Protein AF-0000000075408944 (afdb_homodimer)

Secondary structure (DSSP, 8-state):
----SSTT---HHHHHHHHHHHHHHT-TTTEEE-TTS-EEE------BTTEEEETTEEEEGGG-GGGG-HHHHHHHHHTTSEEE-----EEEPHHHHH------TTTEEE---/----SSTT---HHHHHHHHHHHHHTT-TTTEEE-TTS-EEE------BTTEEEETTEEEEGGG-GGGG-HHHHHHHHHTTSEEE-----EEEPHHHHH------TTTEEE---

Organism: Magnetospirillum gryphiswaldense (strain DSM 6361 / JCM 21280 / NBRC 15271 / MSR-1) (NCBI:txid431944)

Foldseek 3Di:
DPPDVPVVPDDQLLVLQLVLVVLLQVDPVQWDADPVRDIDGNDDDDDDDQWDDRDPDIDGPVSHPLVVPVVSVVVCVVVVNDDDPVVPDDDQDPCNVPPPPDDCCVPDPDPPD/DPPDDPVVPDDQLLVLQLVLVVLLQVDPVQWDADPVRDIDGNDDDDDDDQWDDRDPDIDGPVSHPLVLPVVSVVVCVVVVNDDDPPCPDDDQDPCNVPPPPDDCCVPDPDPPD

Nearest PDB structures (foldseek):
  7qg6-assembly1_A  TM=2.708E-01  e=5.106E+00  Homo sapiens
  7m2w-assembly1_H  TM=2.389E-01  e=5.813E+00  Saccharomyces cerevisiae S288C
  7m2w-assembly1_H  TM=2.227E-01  e=7.012E+00  Saccharomyces cerevisiae S288C
  7qg6-assembly1_A  TM=2.708E-01  e=9.650E+00  Homo sapiens

Solvent-accessible surface area (backbone atoms only — not comparable to full-atom values): 12459 Å² total; per-residue (Å²): 123,77,83,58,62,42,74,82,62,62,51,72,57,47,44,41,34,49,52,51,51,42,48,32,55,74,35,76,91,24,21,42,79,43,97,86,59,25,28,37,24,70,54,58,79,69,68,54,80,71,35,33,69,46,79,77,26,32,31,46,34,88,61,46,60,36,78,53,30,60,70,42,51,50,53,38,31,76,71,53,27,30,49,63,49,61,34,44,42,35,29,36,25,57,60,34,62,64,51,46,74,62,85,53,69,91,55,44,35,76,54,77,120,125,77,82,56,61,41,74,82,62,60,51,73,57,47,44,42,3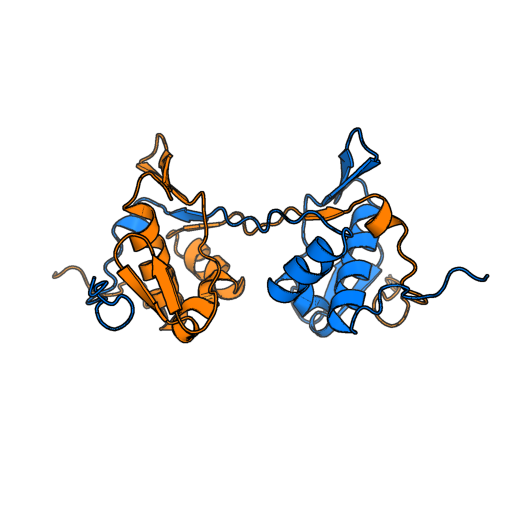3,49,52,50,51,42,46,32,56,71,35,77,92,24,22,43,80,42,96,87,59,25,27,39,24,74,54,58,80,70,69,53,79,71,36,34,69,46,79,74,28,32,30,45,33,88,61,45,58,37,78,52,30,59,70,42,50,50,52,37,30,76,70,53,27,32,50,62,48,58,37,38,42,37,29,34,25,56,59,35,62,66,52,46,73,61,83,52,67,91,55,45,34,75,54,79,117

pLDDT: mean 82.2, std 13.76, range [34.91, 96.31]

Structure (mmCIF, N/CA/C/O backbone):
data_AF-0000000075408944-model_v1
#
loop_
_entity.id
_entity.type
_entity.pdbx_description
1 polymer 'Uncharacterized protein'
#
loop_
_atom_site.group_PDB
_atom_site.id
_atom_site.type_symbol
_atom_site.label_atom_id
_atom_site.label_alt_id
_atom_site.label_comp_id
_atom_site.label_asym_id
_atom_site.label_entity_id
_atom_site.label_seq_id
_atom_site.pdbx_PDB_ins_code
_atom_site.Cartn_x
_atom_site.Cartn_y
_atom_site.Cartn_z
_atom_site.occupancy
_atom_site.B_iso_or_equiv
_atom_site.auth_seq_id
_atom_site.auth_comp_id
_atom_site.auth_asym_id
_atom_site.auth_atom_id
_atom_site.pdbx_PDB_model_num
ATOM 1 N N . MET A 1 1 ? 6.941 -37.062 -6.215 1 49.47 1 MET A N 1
ATOM 2 C CA . MET A 1 1 ? 5.625 -36.719 -5.695 1 49.47 1 MET A CA 1
ATOM 3 C C . MET A 1 1 ? 5.023 -35.562 -6.488 1 49.47 1 MET A C 1
ATOM 5 O O . MET A 1 1 ? 5.75 -34.719 -6.996 1 49.47 1 MET A O 1
ATOM 9 N N . PRO A 1 2 ? 3.869 -35.656 -6.996 1 53.16 2 PRO A N 1
ATOM 10 C CA . PRO A 1 2 ? 3.344 -34.594 -7.852 1 53.16 2 PRO A CA 1
ATOM 11 C C . PRO A 1 2 ? 3.443 -33.219 -7.203 1 53.16 2 PRO A C 1
ATOM 13 O O . PRO A 1 2 ? 3.43 -33.094 -5.973 1 53.16 2 PRO A O 1
ATOM 16 N N . PRO A 1 3 ? 4.152 -32.375 -7.863 1 60.31 3 PRO A N 1
ATOM 17 C CA . PRO A 1 3 ? 4.289 -31.047 -7.23 1 60.31 3 PRO A CA 1
ATOM 18 C C . PRO A 1 3 ? 3.004 -30.578 -6.559 1 60.31 3 PRO A C 1
ATOM 20 O O . PRO A 1 3 ? 1.913 -30.766 -7.105 1 60.31 3 PRO A O 1
ATOM 23 N N . LYS A 1 4 ? 2.943 -30.578 -5.258 1 81.94 4 LYS A N 1
ATOM 24 C CA . LYS A 1 4 ? 1.754 -30.281 -4.469 1 81.94 4 LYS A CA 1
ATOM 25 C C . LYS A 1 4 ? 1.259 -28.859 -4.742 1 81.94 4 LYS A C 1
ATOM 27 O O . LYS A 1 4 ? 2.039 -27.906 -4.707 1 81.94 4 LYS A O 1
ATOM 32 N N . VAL A 1 5 ? 0.07 -28.844 -5.367 1 91 5 VAL A N 1
ATOM 33 C CA . VAL A 1 5 ? -0.652 -27.578 -5.523 1 91 5 VAL A CA 1
ATOM 34 C C . VAL A 1 5 ? -0.728 -26.859 -4.18 1 91 5 VAL A C 1
ATOM 36 O O . VAL A 1 5 ? -0.979 -27.484 -3.146 1 91 5 VAL A O 1
ATOM 39 N N . ASN A 1 6 ? -0.323 -25.641 -4.285 1 95.88 6 ASN A N 1
ATOM 40 C CA . ASN A 1 6 ? -0.385 -24.781 -3.109 1 95.88 6 ASN A CA 1
ATOM 41 C C . ASN A 1 6 ? 0.401 -25.359 -1.94 1 95.88 6 ASN A C 1
ATOM 43 O O . ASN A 1 6 ? -0.151 -25.578 -0.858 1 95.88 6 ASN A O 1
ATOM 47 N N . PRO A 1 7 ? 1.615 -25.594 -2.021 1 95.56 7 PRO A N 1
ATOM 48 C CA . PRO A 1 7 ? 2.422 -26.328 -1.04 1 95.56 7 PRO A CA 1
ATOM 49 C C . PRO A 1 7 ? 2.561 -25.578 0.283 1 95.56 7 PRO A C 1
ATOM 51 O O . PRO A 1 7 ? 2.766 -26.203 1.329 1 95.56 7 PRO A O 1
ATOM 54 N N . LEU A 1 8 ? 2.498 -24.312 0.216 1 95.81 8 LEU A N 1
ATOM 55 C CA . LEU A 1 8 ? 2.668 -23.531 1.44 1 95.81 8 LEU A CA 1
ATOM 56 C C . LEU A 1 8 ? 1.318 -23.219 2.07 1 95.81 8 LEU A C 1
ATOM 58 O O . LEU A 1 8 ? 1.241 -22.406 3.004 1 95.81 8 LEU A O 1
ATOM 62 N N . LYS A 1 9 ? 0.244 -23.703 1.496 1 94.75 9 LYS A N 1
ATOM 63 C CA . LYS A 1 9 ? -1.104 -23.578 2.043 1 94.75 9 LYS A CA 1
ATOM 64 C C . LYS A 1 9 ? -1.527 -22.109 2.141 1 94.75 9 LYS A C 1
ATOM 66 O O . LYS A 1 9 ? -1.992 -21.672 3.189 1 94.75 9 LYS A O 1
ATOM 71 N N . LEU A 1 10 ? -1.37 -21.469 1.102 1 96.31 10 LEU A N 1
ATOM 72 C CA . LEU A 1 10 ? -1.891 -20.109 1.028 1 96.31 10 LEU A CA 1
ATOM 73 C C . LEU A 1 10 ? -3.406 -20.109 1.199 1 96.31 10 LEU A C 1
ATOM 75 O O . LEU A 1 10 ? -4.102 -20.984 0.677 1 96.31 10 LEU A O 1
ATOM 79 N N . ASN A 1 11 ? -3.848 -19.141 1.928 1 94.94 11 ASN A N 1
ATOM 80 C CA . ASN A 1 11 ? -5.297 -18.984 1.977 1 94.94 11 ASN A CA 1
ATOM 81 C C . ASN A 1 11 ? -5.844 -18.406 0.678 1 94.94 11 ASN A C 1
ATOM 83 O O . ASN A 1 11 ? -5.078 -18.016 -0.205 1 94.94 11 ASN A O 1
ATOM 87 N N . PRO A 1 12 ? -7.152 -18.328 0.536 1 94.69 12 PRO A N 1
ATOM 88 C CA . PRO A 1 12 ? -7.723 -17.953 -0.759 1 94.69 12 PRO A CA 1
ATOM 89 C C . PRO A 1 12 ? -7.285 -16.562 -1.212 1 94.69 12 PRO A C 1
ATOM 91 O O . PRO A 1 12 ? -6.945 -16.359 -2.383 1 94.69 12 PRO A O 1
ATOM 94 N N . LEU A 1 13 ? -7.215 -15.641 -0.331 1 93.06 13 LEU A N 1
ATOM 95 C CA . LEU A 1 13 ? -6.844 -14.281 -0.714 1 93.06 13 LEU A CA 1
ATOM 96 C C . LEU A 1 13 ? -5.375 -14.211 -1.114 1 93.06 13 LEU A C 1
ATOM 98 O O . LEU A 1 13 ? -5.023 -13.547 -2.094 1 93.06 13 LEU A O 1
ATOM 102 N N . GLN A 1 14 ? -4.551 -14.852 -0.355 1 94.75 14 GLN A N 1
ATOM 103 C CA . GLN A 1 14 ? -3.135 -14.938 -0.692 1 94.75 14 GLN A CA 1
ATOM 104 C C . GLN A 1 14 ? -2.932 -15.57 -2.064 1 94.75 14 GLN A C 1
ATOM 106 O O . GLN A 1 14 ? -2.146 -15.07 -2.875 1 94.75 14 GLN A O 1
ATOM 111 N N . LEU A 1 15 ? -3.641 -16.609 -2.266 1 96.06 15 LEU A N 1
ATOM 112 C CA . LEU A 1 15 ? -3.506 -17.344 -3.516 1 96.06 15 LEU A CA 1
ATOM 113 C C . LEU A 1 15 ? -3.949 -16.5 -4.699 1 96.06 15 LEU A C 1
ATOM 115 O O . LEU A 1 15 ? -3.24 -16.406 -5.707 1 96.06 15 LEU A O 1
ATOM 119 N N . LYS A 1 16 ? -5.086 -15.82 -4.551 1 94.12 16 LYS A N 1
ATOM 120 C CA . LYS A 1 16 ? -5.59 -14.961 -5.617 1 94.12 16 LYS A CA 1
ATOM 121 C C . LYS A 1 16 ? -4.609 -13.828 -5.926 1 94.12 16 LYS A C 1
ATOM 123 O O . LYS A 1 16 ? -4.391 -13.492 -7.094 1 94.12 16 LYS A O 1
ATOM 128 N N . THR A 1 17 ? -4.039 -13.312 -4.973 1 91.81 17 THR A N 1
ATOM 129 C CA . THR A 1 17 ? -3.092 -12.219 -5.156 1 91.81 17 THR A CA 1
ATOM 130 C C . THR A 1 17 ? -1.839 -12.703 -5.879 1 91.81 17 THR A C 1
ATOM 132 O O . THR A 1 17 ? -1.347 -12.039 -6.797 1 91.81 17 THR A O 1
ATOM 135 N N . LEU A 1 18 ? -1.38 -13.875 -5.449 1 95.25 18 LEU A N 1
ATOM 136 C CA . LEU A 1 18 ? -0.194 -14.422 -6.098 1 95.25 18 LEU A CA 1
ATOM 137 C C . LEU A 1 18 ? -0.465 -14.711 -7.57 1 95.25 18 LEU A C 1
ATOM 139 O O . LEU A 1 18 ? 0.388 -14.453 -8.422 1 95.25 18 LEU A O 1
ATOM 143 N N . VAL A 1 19 ? -1.656 -15.211 -7.871 1 95.06 19 VAL A N 1
ATOM 144 C CA . VAL A 1 19 ? -2.045 -15.469 -9.25 1 95.06 19 VAL A CA 1
ATOM 145 C C . VAL A 1 19 ? -1.949 -14.18 -10.07 1 95.06 19 VAL A C 1
ATOM 147 O O . VAL A 1 19 ? -1.438 -14.188 -11.188 1 95.06 19 VAL A O 1
ATOM 150 N N . LEU A 1 20 ? -2.406 -13.125 -9.453 1 90.81 20 LEU A N 1
ATOM 151 C CA . LEU A 1 20 ? -2.379 -11.844 -10.156 1 90.81 20 LEU A CA 1
ATOM 152 C C . LEU A 1 20 ? -0.946 -11.367 -10.359 1 90.81 20 LEU A C 1
ATOM 154 O O . LEU A 1 20 ? -0.6 -10.875 -11.438 1 90.81 20 LEU A O 1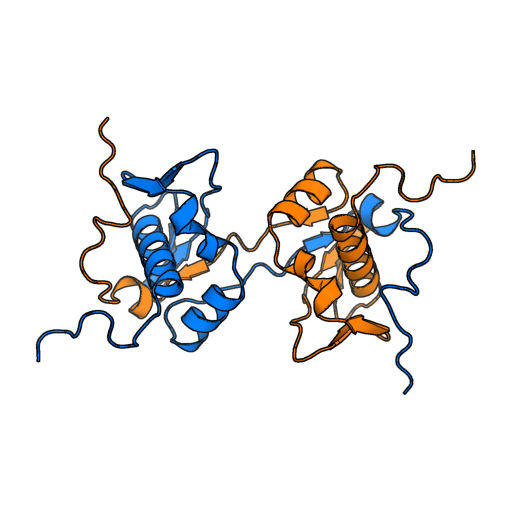
ATOM 158 N N . PHE A 1 21 ? -0.155 -11.547 -9.398 1 91.12 21 PHE A N 1
ATOM 159 C CA . PHE A 1 21 ? 1.249 -11.18 -9.539 1 91.12 21 PHE A CA 1
ATOM 160 C C . PHE A 1 21 ? 1.923 -12.008 -10.625 1 91.12 21 PHE A C 1
ATOM 162 O O . PHE A 1 21 ? 2.693 -11.484 -11.43 1 91.12 21 PHE A O 1
ATOM 169 N N . GLN A 1 22 ? 1.638 -13.281 -10.609 1 94.69 22 GLN A N 1
ATOM 170 C CA . GLN A 1 22 ? 2.221 -14.164 -11.617 1 94.69 22 GLN A CA 1
ATOM 171 C C . GLN A 1 22 ? 1.807 -13.75 -13.023 1 94.69 22 GLN A C 1
ATOM 173 O O . GLN A 1 22 ? 2.625 -13.758 -13.945 1 94.69 22 GLN A O 1
ATOM 178 N N . GLU A 1 23 ? 0.57 -13.359 -13.133 1 92.75 23 GLU A N 1
ATOM 179 C CA . GLU A 1 23 ? 0.092 -12.953 -14.453 1 92.75 23 GLU A CA 1
ATOM 180 C C . GLU A 1 23 ? 0.782 -11.672 -14.922 1 92.75 23 GLU A C 1
ATOM 182 O O . GLU A 1 23 ? 1.208 -11.578 -16.078 1 92.75 23 GLU A O 1
ATOM 187 N N . LEU A 1 24 ? 0.926 -10.766 -14.031 1 87.44 24 LEU A N 1
ATOM 188 C CA . LEU A 1 24 ? 1.592 -9.508 -14.359 1 87.44 24 LEU A CA 1
ATOM 189 C C . LEU A 1 24 ? 3.047 -9.75 -14.742 1 87.44 24 LEU A C 1
ATOM 191 O O . LEU A 1 24 ? 3.59 -9.055 -15.602 1 87.44 24 LEU A O 1
ATOM 195 N N . ALA A 1 25 ? 3.621 -10.742 -14.156 1 91.12 25 ALA A N 1
ATOM 196 C CA . ALA A 1 25 ? 5.043 -11.023 -14.344 1 91.12 25 ALA A CA 1
ATOM 197 C C . ALA A 1 25 ? 5.301 -11.602 -15.734 1 91.12 25 ALA A C 1
ATOM 199 O O . ALA A 1 25 ? 6.445 -11.664 -16.188 1 91.12 25 ALA A O 1
ATOM 200 N N . ARG A 1 26 ? 4.238 -11.961 -16.344 1 92.38 26 ARG A N 1
ATOM 201 C CA . ARG A 1 26 ? 4.395 -12.641 -17.625 1 92.38 26 ARG A CA 1
ATOM 202 C C . ARG A 1 26 ? 4.648 -11.633 -18.734 1 92.38 26 ARG A C 1
ATOM 204 O O . ARG A 1 26 ? 5.07 -12.016 -19.844 1 92.38 26 ARG A O 1
ATOM 211 N N . TYR A 1 27 ? 4.402 -10.344 -18.469 1 85.75 27 TYR A N 1
ATOM 212 C CA . TYR A 1 27 ? 4.441 -9.359 -19.547 1 85.75 27 TYR A CA 1
ATOM 213 C C . TYR A 1 27 ? 5.535 -8.328 -19.297 1 85.75 27 TYR A C 1
ATOM 215 O O . TYR A 1 27 ? 5.695 -7.84 -18.172 1 85.75 27 TYR A O 1
ATOM 223 N N . PRO A 1 28 ? 6.258 -7.953 -20.406 1 85.5 28 PRO A N 1
ATOM 224 C CA . PRO A 1 28 ? 7.309 -6.945 -20.25 1 85.5 28 PRO A CA 1
ATOM 225 C C . PRO A 1 28 ? 6.754 -5.559 -19.922 1 85.5 28 PRO A C 1
ATOM 227 O O . PRO A 1 28 ? 7.469 -4.719 -19.375 1 85.5 28 PRO A O 1
ATOM 230 N N . GLU A 1 29 ? 5.488 -5.297 -20.203 1 78.31 29 GLU A N 1
ATOM 231 C CA . GLU A 1 29 ? 4.859 -4.004 -19.938 1 78.31 29 GLU A CA 1
ATOM 232 C C . GLU A 1 29 ? 4.617 -3.801 -18.453 1 78.31 29 GLU A C 1
ATOM 234 O O . GLU A 1 29 ? 4.492 -2.666 -17.984 1 78.31 29 GLU A O 1
ATOM 239 N N . THR A 1 30 ? 4.586 -4.973 -17.797 1 78.69 30 THR A N 1
ATOM 240 C CA . THR A 1 30 ? 4.191 -4.852 -16.391 1 78.69 30 THR A CA 1
ATOM 241 C C . THR A 1 30 ? 5.281 -5.402 -15.477 1 78.69 30 THR A C 1
ATOM 243 O O . THR A 1 30 ? 5.125 -5.41 -14.258 1 78.69 30 THR A O 1
ATOM 246 N N . SER A 1 31 ? 6.332 -5.953 -16.094 1 84.12 31 SER A N 1
ATOM 247 C CA . SER A 1 31 ? 7.379 -6.52 -15.25 1 84.12 31 SER A CA 1
ATOM 248 C C . SER A 1 31 ? 8.75 -6.371 -15.891 1 84.12 31 SER A C 1
ATOM 250 O O . SER A 1 31 ? 8.859 -6.23 -17.109 1 84.12 31 SER A O 1
ATOM 252 N N . GLN A 1 32 ? 9.742 -6.246 -14.961 1 82.81 32 GLN A N 1
ATOM 253 C CA . GLN A 1 32 ? 11.141 -6.211 -15.367 1 82.81 32 GLN A CA 1
ATOM 254 C C . GLN A 1 32 ? 11.938 -7.328 -14.695 1 82.81 32 GLN A C 1
ATOM 256 O O . GLN A 1 32 ? 11.875 -7.5 -13.477 1 82.81 32 GLN A O 1
ATOM 261 N N . VAL A 1 33 ? 12.648 -8.094 -15.531 1 89.88 33 VAL A N 1
ATOM 262 C CA . VAL A 1 33 ? 13.461 -9.188 -15 1 89.88 33 VAL A CA 1
ATOM 263 C C . VAL A 1 33 ? 14.727 -8.633 -14.359 1 89.88 33 VAL A C 1
ATOM 265 O O . VAL A 1 33 ? 15.398 -7.77 -14.93 1 89.88 33 VAL A O 1
ATOM 268 N N . GLN A 1 34 ? 14.945 -9.148 -13.227 1 83.62 34 GLN A N 1
ATOM 269 C CA . GLN A 1 34 ? 16.156 -8.773 -12.5 1 83.62 34 GLN A CA 1
ATOM 270 C C . GLN A 1 34 ? 17.266 -9.805 -12.711 1 83.62 34 GLN A C 1
ATOM 272 O O . GLN A 1 34 ? 17.016 -10.898 -13.219 1 83.62 34 GLN A O 1
ATOM 277 N N . ASP A 1 35 ? 18.484 -9.469 -12.367 1 85.38 35 ASP A N 1
ATOM 278 C CA . ASP A 1 35 ? 19.656 -10.297 -12.617 1 85.38 35 ASP A CA 1
ATOM 279 C C . ASP A 1 35 ? 19.516 -11.664 -11.945 1 85.38 35 ASP A C 1
ATOM 281 O O . ASP A 1 35 ? 19.969 -12.672 -12.484 1 85.38 35 ASP A O 1
ATOM 285 N N . ASN A 1 36 ? 18.859 -11.75 -10.859 1 87.69 36 ASN A N 1
ATOM 286 C CA . ASN A 1 36 ? 18.734 -12.984 -10.102 1 87.69 36 ASN A CA 1
ATOM 287 C C . ASN A 1 36 ? 17.516 -13.797 -10.531 1 87.69 36 ASN A C 1
ATOM 289 O O . ASN A 1 36 ? 17.188 -14.812 -9.914 1 87.69 36 ASN A O 1
ATOM 293 N N . GLY A 1 37 ? 16.797 -13.312 -11.547 1 90.94 37 GLY A N 1
ATOM 294 C CA . GLY A 1 37 ? 15.648 -14.039 -12.062 1 90.94 37 GLY A CA 1
ATOM 295 C C . GLY A 1 37 ? 14.328 -13.547 -11.492 1 90.94 37 GLY A C 1
ATOM 296 O O . GLY A 1 37 ? 13.258 -13.906 -11.992 1 90.94 37 GLY A O 1
ATOM 297 N N . ASP A 1 38 ? 14.438 -12.781 -10.453 1 91.5 38 ASP A N 1
ATOM 298 C CA . ASP A 1 38 ? 13.227 -12.164 -9.914 1 91.5 38 ASP A CA 1
ATOM 299 C C . ASP A 1 38 ? 12.625 -11.172 -10.906 1 91.5 38 ASP A C 1
ATOM 301 O O . ASP A 1 38 ? 13.297 -10.742 -11.844 1 91.5 38 ASP A O 1
ATOM 305 N N . LYS A 1 39 ? 11.344 -10.906 -10.711 1 90.19 39 LYS A N 1
ATOM 306 C CA . LYS A 1 39 ? 10.68 -9.945 -11.586 1 90.19 39 LYS A CA 1
ATOM 307 C C . LYS A 1 39 ? 10.07 -8.797 -10.781 1 90.19 39 LYS A C 1
ATOM 309 O O . LYS A 1 39 ? 9.266 -9.031 -9.875 1 90.19 39 LYS A O 1
ATOM 314 N N . LEU A 1 40 ? 10.516 -7.605 -11.109 1 83.75 40 LEU A N 1
ATOM 315 C CA . LEU A 1 40 ? 9.93 -6.395 -10.547 1 83.75 40 LEU A CA 1
ATOM 316 C C . LEU A 1 40 ? 8.633 -6.039 -11.258 1 83.75 40 LEU A C 1
ATOM 318 O O . LEU A 1 40 ? 8.617 -5.836 -12.477 1 83.75 40 LEU A O 1
ATOM 322 N N . LEU A 1 41 ? 7.562 -6.105 -10.469 1 82.75 41 LEU A N 1
ATOM 323 C CA . LEU A 1 41 ? 6.297 -5.664 -11.039 1 82.75 41 LEU A CA 1
ATOM 324 C C . LEU A 1 41 ? 6.191 -4.141 -11.016 1 82.75 41 LEU A C 1
ATOM 326 O O . LEU A 1 41 ? 6.148 -3.535 -9.945 1 82.75 41 LEU A O 1
ATOM 330 N N . THR A 1 42 ? 6.211 -3.521 -12.039 1 69 42 THR A N 1
ATOM 331 C CA . THR A 1 42 ? 6.391 -2.08 -12.172 1 69 42 THR A CA 1
ATOM 332 C C . THR A 1 42 ? 5.043 -1.366 -12.18 1 69 42 THR A C 1
ATOM 334 O O . THR A 1 42 ? 4.977 -0.148 -12 1 69 42 THR A O 1
ATOM 337 N N . THR A 1 43 ? 4.012 -2.094 -12.547 1 64.38 43 THR A N 1
ATOM 338 C CA . THR A 1 43 ? 2.664 -1.532 -12.594 1 64.38 43 THR A CA 1
ATOM 339 C C . THR A 1 43 ? 1.668 -2.461 -11.906 1 64.38 43 THR A C 1
ATOM 341 O O . THR A 1 43 ? 1.639 -3.662 -12.18 1 64.38 43 THR A O 1
ATOM 344 N N . LEU A 1 44 ? 1.103 -1.993 -10.812 1 68.69 44 LEU A N 1
ATOM 345 C CA . LEU A 1 44 ? -0.026 -2.734 -10.258 1 68.69 44 LEU A CA 1
ATOM 346 C C . LEU A 1 44 ? -1.348 -2.182 -10.781 1 68.69 44 LEU A C 1
ATOM 348 O O . LEU A 1 44 ? -1.555 -0.966 -10.797 1 68.69 44 LEU A O 1
ATOM 352 N N . PRO A 1 45 ? -2.07 -3.184 -11.273 1 63.19 45 PRO A N 1
ATOM 353 C CA . PRO A 1 45 ? -3.328 -2.705 -11.859 1 63.19 45 PRO A CA 1
ATOM 354 C C . PRO A 1 45 ? -4.25 -2.064 -10.82 1 63.19 45 PRO A C 1
ATOM 356 O O . PRO A 1 45 ? -4.176 -2.396 -9.633 1 63.19 45 PRO A O 1
ATOM 359 N N . ARG A 1 46 ? -4.863 -0.935 -11.227 1 59.81 46 ARG A N 1
ATOM 360 C CA . ARG A 1 46 ? -5.906 -0.316 -10.414 1 59.81 46 ARG A CA 1
ATOM 361 C C . ARG A 1 46 ? -7.293 -0.767 -10.867 1 59.81 46 ARG A C 1
ATOM 363 O O . ARG A 1 46 ? -7.648 -0.605 -12.031 1 59.81 46 ARG A O 1
ATOM 370 N N . PRO A 1 47 ? -7.91 -1.54 -9.891 1 53.41 47 PRO A N 1
ATOM 371 C CA . PRO A 1 47 ? -9.266 -1.95 -10.281 1 53.41 47 PRO A CA 1
ATOM 372 C C . PRO A 1 47 ? -10.18 -0.764 -10.578 1 53.41 47 PRO A C 1
ATOM 374 O O . PRO A 1 47 ? -10.156 0.234 -9.852 1 53.41 47 PRO A O 1
ATOM 377 N N . HIS A 1 48 ? -10.562 -0.619 -11.828 1 58.81 48 HIS A N 1
ATOM 378 C CA . HIS A 1 48 ? -11.609 0.339 -12.164 1 58.81 48 HIS A CA 1
ATOM 379 C C . HIS A 1 48 ? -12.914 -0.372 -12.531 1 58.81 48 HIS A C 1
ATOM 381 O O . HIS A 1 48 ? -12.93 -1.227 -13.414 1 58.81 48 HIS A O 1
ATOM 387 N N . GLY A 1 49 ? -13.914 -0.062 -11.664 1 65.75 49 GLY A N 1
ATOM 388 C CA . GLY A 1 49 ? -15.164 -0.77 -11.914 1 65.75 49 GLY A CA 1
ATOM 389 C C . GLY A 1 49 ? -15.211 -2.137 -11.258 1 65.75 49 GLY A C 1
ATOM 390 O O . GLY A 1 49 ? -14.734 -2.312 -10.133 1 65.75 49 GLY A O 1
ATOM 391 N N . ASN A 1 50 ? -15.875 -3.109 -12.125 1 79 50 ASN A N 1
ATOM 392 C CA . ASN A 1 50 ? -16.078 -4.434 -11.539 1 79 50 ASN A CA 1
ATOM 393 C C . ASN A 1 50 ? -15.008 -5.418 -12 1 79 50 ASN A C 1
ATOM 395 O O . ASN A 1 50 ? -15 -6.574 -11.578 1 79 50 ASN A O 1
ATOM 399 N N . HIS A 1 51 ? -14.195 -4.957 -12.922 1 80.31 51 HIS A N 1
ATOM 400 C CA . HIS A 1 51 ? -13.117 -5.805 -13.414 1 80.31 51 HIS A CA 1
ATOM 401 C C . HIS A 1 51 ? -11.945 -4.965 -13.922 1 80.31 51 HIS A C 1
ATOM 403 O O . HIS A 1 51 ? -12.047 -3.74 -14.008 1 80.31 51 HIS A O 1
ATOM 409 N N . PHE A 1 52 ? -10.82 -5.645 -14.078 1 78.81 52 PHE A N 1
ATOM 410 C CA . PHE A 1 52 ? -9.664 -4.965 -14.648 1 78.81 52 PHE A CA 1
ATOM 411 C C . PHE A 1 52 ? -8.805 -5.938 -15.445 1 78.81 52 PHE A C 1
ATOM 413 O O . PHE A 1 52 ? -8.875 -7.152 -15.242 1 78.81 52 PHE A O 1
ATOM 420 N N . HIS A 1 53 ? -8.094 -5.34 -16.297 1 79.94 53 HIS A N 1
ATOM 421 C CA . HIS A 1 53 ? -7.23 -6.137 -17.156 1 79.94 53 HIS A CA 1
ATOM 422 C C . HIS A 1 53 ? -5.902 -6.438 -16.484 1 79.94 53 HIS A C 1
ATOM 424 O O . HIS A 1 53 ? -5.305 -5.559 -15.852 1 79.94 53 HIS A O 1
ATOM 430 N N . VAL A 1 54 ? -5.531 -7.652 -16.594 1 82 54 VAL A N 1
ATOM 431 C CA . VAL A 1 54 ? -4.215 -8.125 -16.188 1 82 54 VAL A CA 1
ATOM 432 C C . VAL A 1 54 ? -3.529 -8.844 -17.344 1 82 54 VAL A C 1
ATOM 434 O O . VAL A 1 54 ? -3.803 -10.016 -17.609 1 82 54 VAL A O 1
ATOM 437 N N . GLY A 1 55 ? -2.666 -8.078 -18 1 76.62 55 GLY A N 1
ATOM 438 C CA . GLY A 1 55 ? -2.178 -8.602 -19.266 1 76.62 55 GLY A CA 1
ATOM 439 C C . GLY A 1 55 ? -3.285 -8.859 -20.266 1 76.62 55 GLY A C 1
ATOM 440 O O . GLY A 1 55 ? -4.066 -7.965 -20.578 1 76.62 55 GLY A O 1
ATOM 441 N N . ASN A 1 56 ? -3.408 -10.125 -20.688 1 80.56 56 ASN A N 1
ATOM 442 C CA . ASN A 1 56 ? -4.418 -10.523 -21.656 1 80.56 56 ASN A CA 1
ATOM 443 C C . ASN A 1 56 ? -5.633 -11.156 -20.984 1 80.56 56 ASN A C 1
ATOM 445 O O . ASN A 1 56 ? -6.52 -11.68 -21.672 1 80.56 56 ASN A O 1
ATOM 449 N N . LYS A 1 57 ? -5.609 -11.047 -19.734 1 86.62 57 LYS A N 1
ATOM 450 C CA . LYS A 1 57 ? -6.711 -11.625 -18.969 1 86.62 57 LYS A CA 1
ATOM 451 C C . LYS A 1 57 ? -7.477 -10.555 -18.203 1 86.62 57 LYS A C 1
ATOM 453 O O . LYS A 1 57 ? -7.098 -9.383 -18.219 1 86.62 57 LYS A O 1
ATOM 458 N N . VAL A 1 58 ? -8.602 -10.992 -17.703 1 85.5 58 VAL A N 1
ATOM 459 C CA . VAL A 1 58 ? -9.445 -10.117 -16.906 1 85.5 58 VAL A CA 1
ATOM 460 C C . VAL A 1 58 ? -9.641 -10.719 -15.508 1 85.5 58 VAL A C 1
ATOM 462 O O . VAL A 1 58 ? -9.836 -11.93 -15.367 1 85.5 58 VAL A O 1
ATOM 465 N N . ALA A 1 59 ? -9.5 -9.867 -14.547 1 87.12 59 ALA A N 1
ATOM 466 C CA . ALA A 1 59 ? -9.789 -10.258 -13.164 1 87.12 59 ALA A CA 1
ATOM 467 C C . ALA A 1 59 ? -10.906 -9.406 -12.578 1 87.12 59 ALA A C 1
ATOM 469 O O . ALA A 1 59 ? -11.07 -8.242 -12.945 1 87.12 59 ALA A O 1
ATOM 470 N N . MET A 1 60 ? -11.664 -10.078 -11.703 1 86.38 60 MET A N 1
ATOM 471 C CA . MET A 1 60 ? -12.703 -9.32 -11.016 1 86.38 60 MET A CA 1
ATOM 472 C C . MET A 1 60 ? -12.117 -8.508 -9.867 1 86.38 60 MET A C 1
ATOM 474 O O . MET A 1 60 ? -11.234 -8.977 -9.156 1 86.38 60 MET A O 1
ATOM 478 N N . THR A 1 61 ? -12.672 -7.34 -9.75 1 79 61 THR A N 1
ATOM 479 C CA . THR A 1 61 ? -12.211 -6.438 -8.703 1 79 61 THR A CA 1
ATOM 480 C C . THR A 1 61 ? -12.391 -7.078 -7.324 1 79 61 THR A C 1
ATOM 482 O O . THR A 1 61 ? -11.531 -6.93 -6.449 1 79 61 THR A O 1
ATOM 485 N N . LYS A 1 62 ? -13.469 -7.812 -7.141 1 81.19 62 LYS A N 1
ATOM 486 C CA . LYS A 1 62 ? -13.773 -8.43 -5.852 1 81.19 62 LYS A CA 1
ATOM 487 C C . LYS A 1 62 ? -12.695 -9.445 -5.465 1 81.19 62 LYS A C 1
ATOM 489 O O . LYS A 1 62 ? -12.508 -9.742 -4.285 1 81.19 62 LYS A O 1
ATOM 494 N N . ASP A 1 63 ? -11.93 -9.914 -6.418 1 85 63 ASP A N 1
ATOM 495 C CA . ASP A 1 63 ? -10.906 -10.93 -6.18 1 85 63 ASP A CA 1
ATOM 496 C C . ASP A 1 63 ? -9.523 -10.297 -6.02 1 85 63 ASP A C 1
ATOM 498 O O . ASP A 1 63 ? -8.531 -10.992 -5.816 1 85 63 ASP A O 1
ATOM 502 N N . ALA A 1 64 ? -9.477 -8.961 -6.023 1 82.62 64 ALA A N 1
ATOM 503 C CA . ALA A 1 64 ? -8.172 -8.32 -6.117 1 82.62 64 ALA A CA 1
ATOM 504 C C . ALA A 1 64 ? -7.879 -7.48 -4.875 1 82.62 64 ALA A C 1
ATOM 506 O O . ALA A 1 64 ? -6.965 -6.656 -4.875 1 82.62 64 ALA A O 1
ATOM 507 N N . SER A 1 65 ? -8.648 -7.742 -3.848 1 80 65 SER A N 1
ATOM 508 C CA . SER A 1 65 ? -8.477 -6.906 -2.664 1 80 65 SER A CA 1
ATOM 509 C C . SER A 1 65 ? -7.113 -7.137 -2.016 1 80 65 SER A C 1
ATOM 511 O O . SER A 1 65 ? -6.617 -6.285 -1.277 1 80 65 SER A O 1
ATOM 513 N N . GLY A 1 66 ? -6.492 -8.258 -2.305 1 83.38 66 GLY A N 1
ATOM 514 C CA . GLY A 1 66 ? -5.168 -8.547 -1.783 1 83.38 66 GLY A CA 1
ATOM 515 C C . GLY A 1 66 ? -4.098 -7.613 -2.316 1 83.38 66 GLY A C 1
ATOM 516 O O . GLY A 1 66 ? -3.045 -7.449 -1.696 1 83.38 66 GLY A O 1
ATOM 517 N N . LEU A 1 67 ? -4.297 -7 -3.443 1 80 67 LEU A N 1
ATOM 518 C CA . LEU A 1 67 ? -3.312 -6.121 -4.066 1 80 67 LEU A CA 1
ATOM 519 C C . LEU A 1 67 ? -3.045 -4.902 -3.193 1 80 67 LEU A C 1
ATOM 521 O O . LEU A 1 67 ? -1.951 -4.332 -3.23 1 80 67 LEU A O 1
ATOM 525 N N . THR A 1 68 ? -4.043 -4.602 -2.379 1 72.31 68 THR A N 1
ATOM 526 C CA . THR A 1 68 ? -3.881 -3.414 -1.546 1 72.31 68 THR A CA 1
ATOM 527 C C . THR A 1 68 ? -3.875 -3.789 -0.066 1 72.31 68 THR A C 1
ATOM 529 O O . THR A 1 68 ? -4.008 -2.922 0.8 1 72.31 68 THR A O 1
ATOM 532 N N . ASN A 1 69 ? -3.848 -5.031 0.196 1 74 69 ASN A N 1
ATOM 533 C CA . ASN A 1 69 ? -3.881 -5.527 1.567 1 74 69 ASN A CA 1
ATOM 534 C C . ASN A 1 69 ? -2.48 -5.855 2.078 1 74 69 ASN A C 1
ATOM 536 O O . ASN A 1 69 ? -1.888 -6.859 1.684 1 74 69 ASN A O 1
ATOM 540 N N . PRO A 1 70 ? -2.01 -5.082 2.992 1 74.12 70 PRO A N 1
ATOM 541 C CA . PRO A 1 70 ? -0.637 -5.285 3.461 1 74.12 70 PRO A CA 1
ATOM 542 C C . PRO A 1 70 ? -0.438 -6.641 4.137 1 74.12 70 PRO A C 1
ATOM 544 O O . PRO A 1 70 ? 0.646 -7.223 4.047 1 74.12 70 PRO A O 1
ATOM 547 N N . ALA A 1 71 ? -1.457 -7.094 4.824 1 75.31 71 ALA A N 1
ATOM 548 C CA . ALA A 1 71 ? -1.329 -8.383 5.508 1 75.31 71 ALA A CA 1
ATOM 549 C C . ALA A 1 71 ? -1.05 -9.508 4.516 1 75.31 71 ALA A C 1
ATOM 551 O O . ALA A 1 71 ? -0.309 -10.438 4.82 1 75.31 71 ALA A O 1
ATOM 552 N N . VAL A 1 72 ? -1.653 -9.383 3.32 1 85.81 72 VAL A N 1
ATOM 553 C CA . VAL A 1 72 ? -1.436 -10.383 2.279 1 85.81 72 VAL A CA 1
ATOM 554 C C . VAL A 1 72 ? 0.007 -10.312 1.785 1 85.81 72 VAL A C 1
ATOM 556 O O . VAL A 1 72 ? 0.671 -11.336 1.633 1 85.81 72 VAL A O 1
ATOM 559 N N . TRP A 1 73 ? 0.495 -9.109 1.64 1 82.5 73 TRP A N 1
ATOM 560 C CA . TRP A 1 73 ? 1.858 -8.93 1.153 1 82.5 73 TRP A CA 1
ATOM 561 C C . TRP A 1 73 ? 2.873 -9.422 2.18 1 82.5 73 TRP A C 1
ATOM 563 O O . TRP A 1 73 ? 3.846 -10.094 1.828 1 82.5 73 TRP A O 1
ATOM 573 N N . VAL A 1 74 ? 2.654 -9.164 3.354 1 80.12 74 VAL A N 1
ATOM 574 C CA . VAL A 1 74 ? 3.533 -9.609 4.43 1 80.12 74 VAL A CA 1
ATOM 575 C C . VAL A 1 74 ? 3.58 -11.133 4.465 1 80.12 74 VAL A C 1
ATOM 577 O O . VAL A 1 74 ? 4.652 -11.727 4.594 1 80.12 74 VAL A O 1
ATOM 580 N N . ALA A 1 75 ? 2.43 -11.742 4.379 1 88.06 75 ALA A N 1
ATOM 581 C CA . ALA A 1 75 ? 2.365 -13.195 4.398 1 88.06 75 ALA A CA 1
ATOM 582 C C . ALA A 1 75 ? 3.129 -13.797 3.221 1 88.06 75 ALA A C 1
ATOM 584 O O . ALA A 1 75 ? 3.91 -14.734 3.391 1 88.06 75 ALA A O 1
ATOM 585 N N . LEU A 1 76 ? 2.943 -13.297 2.059 1 92.25 76 LEU A N 1
ATOM 586 C CA . LEU A 1 76 ? 3.627 -13.789 0.869 1 92.25 76 LEU A CA 1
ATOM 587 C C . LEU A 1 76 ? 5.133 -13.578 0.979 1 92.25 76 LEU A C 1
ATOM 589 O O . LEU A 1 76 ? 5.918 -14.414 0.522 1 92.25 76 LEU A O 1
ATOM 593 N N . GLU A 1 77 ? 5.461 -12.445 1.562 1 88.19 77 GLU A N 1
ATOM 594 C CA . GLU A 1 77 ? 6.879 -12.172 1.766 1 88.19 77 GLU A CA 1
ATOM 595 C C . GLU A 1 77 ? 7.496 -13.141 2.766 1 88.19 77 GLU A C 1
ATOM 597 O O . GLU A 1 77 ? 8.586 -13.672 2.535 1 88.19 77 GLU A O 1
ATOM 602 N N . ARG A 1 78 ? 6.824 -13.328 3.812 1 87.19 78 ARG A N 1
ATOM 603 C CA . ARG A 1 78 ? 7.297 -14.266 4.824 1 87.19 78 ARG A CA 1
ATOM 604 C C . ARG A 1 78 ? 7.496 -15.656 4.227 1 87.19 78 ARG A C 1
ATOM 606 O O . ARG A 1 78 ? 8.406 -16.391 4.633 1 87.19 78 ARG A O 1
ATOM 613 N N . LYS A 1 79 ? 6.762 -15.969 3.24 1 94.19 79 LYS A N 1
ATOM 614 C CA . LYS A 1 79 ? 6.809 -17.281 2.611 1 94.19 79 LYS A CA 1
ATOM 615 C C . LYS A 1 79 ? 7.793 -17.297 1.443 1 94.19 79 LYS A C 1
ATOM 617 O O . LYS A 1 79 ? 7.918 -18.312 0.744 1 94.19 79 LYS A O 1
ATOM 622 N N . GLY A 1 80 ? 8.438 -16.141 1.167 1 92.12 80 GLY A N 1
ATOM 623 C CA . GLY A 1 80 ? 9.516 -16.047 0.192 1 92.12 80 GLY A CA 1
ATOM 624 C C . GLY A 1 80 ? 9.016 -15.875 -1.23 1 92.12 80 GLY A C 1
ATOM 625 O O . GLY A 1 80 ? 9.773 -16.062 -2.186 1 92.12 80 GLY A O 1
ATOM 626 N N . LEU A 1 81 ? 7.754 -15.531 -1.369 1 95.56 81 LEU A N 1
ATOM 627 C CA . LEU A 1 81 ? 7.156 -15.539 -2.699 1 95.56 81 LEU A CA 1
ATOM 628 C C . LEU A 1 81 ? 7.223 -14.148 -3.332 1 95.56 81 LEU A C 1
ATOM 630 O O . LEU A 1 81 ? 7.184 -14.023 -4.559 1 95.56 81 LEU A O 1
ATOM 634 N N . ILE A 1 82 ? 7.273 -13.18 -2.514 1 90.69 82 ILE A N 1
ATOM 635 C CA . ILE A 1 82 ? 7.469 -11.82 -3.01 1 90.69 82 ILE A CA 1
ATOM 636 C C . ILE A 1 82 ? 8.461 -11.086 -2.115 1 90.69 82 ILE A C 1
ATOM 638 O O . ILE A 1 82 ? 8.805 -11.562 -1.029 1 90.69 82 ILE A O 1
ATOM 642 N N . ARG A 1 83 ? 9.008 -10.094 -2.701 1 82.31 83 ARG A N 1
ATOM 643 C CA . ARG A 1 83 ? 9.68 -9.039 -1.941 1 82.31 83 ARG A CA 1
ATOM 644 C C . ARG A 1 83 ? 8.984 -7.695 -2.137 1 82.31 83 ARG A C 1
ATOM 646 O O . ARG A 1 83 ? 8.945 -7.172 -3.252 1 82.31 83 ARG A O 1
ATOM 653 N N . ALA A 1 84 ? 8.18 -7.527 -1.292 1 68.56 84 ALA A N 1
ATOM 654 C CA . ALA A 1 84 ? 7.344 -6.336 -1.449 1 68.56 84 ALA A CA 1
ATOM 655 C C . ALA A 1 84 ? 7.93 -5.152 -0.687 1 68.56 84 ALA A C 1
ATOM 657 O O . ALA A 1 84 ? 8.508 -5.324 0.389 1 68.56 84 ALA A O 1
ATOM 658 N N . VAL A 1 85 ? 8.406 -4.297 -1.517 1 51.38 85 VAL A N 1
ATOM 659 C CA . VAL A 1 85 ? 8.594 -3.008 -0.858 1 51.38 85 VAL A CA 1
ATOM 660 C C . VAL A 1 85 ? 7.246 -2.303 -0.713 1 51.38 85 VAL A C 1
ATOM 662 O O . VAL A 1 85 ? 6.645 -1.896 -1.707 1 51.38 85 VAL A O 1
ATOM 665 N N . PHE A 1 86 ? 6.363 -2.957 -0.221 1 47.72 86 PHE A N 1
ATOM 666 C CA . PHE A 1 86 ? 5.191 -2.104 -0.052 1 47.72 86 PHE A CA 1
ATOM 667 C C . PHE A 1 86 ? 5.602 -0.636 0.017 1 47.72 86 PHE A C 1
ATOM 669 O O . PHE A 1 86 ? 6.539 -0.28 0.735 1 47.72 86 PHE A O 1
ATOM 676 N N . PRO A 1 87 ? 5.645 -0.109 -1.212 1 47.97 87 PRO A N 1
ATOM 677 C CA . PRO A 1 87 ? 6.086 1.287 -1.16 1 47.97 87 PRO A CA 1
ATOM 678 C C . PRO A 1 87 ? 5.727 1.972 0.156 1 47.97 87 PRO A C 1
ATOM 680 O O . PRO A 1 87 ? 4.559 1.98 0.552 1 47.97 87 PRO A O 1
ATOM 683 N N . HIS A 1 88 ? 6.262 1.701 1.047 1 51.91 88 HIS A N 1
ATOM 684 C CA . HIS A 1 88 ? 5.887 2.545 2.176 1 51.91 88 HIS A CA 1
ATOM 685 C C . HIS A 1 88 ? 6.414 3.967 2 1 51.91 88 HIS A C 1
ATOM 687 O O . HIS A 1 88 ? 6.629 4.68 2.982 1 51.91 88 HIS A O 1
ATOM 693 N N . ALA A 1 89 ? 6.762 4.266 0.403 1 58.59 89 ALA A N 1
ATOM 694 C CA . ALA A 1 89 ? 7.219 5.645 0.541 1 58.59 89 ALA A CA 1
ATOM 695 C C . ALA A 1 89 ? 6.133 6.629 0.115 1 58.59 89 ALA A C 1
ATOM 697 O O . ALA A 1 89 ? 5.434 6.398 -0.873 1 58.59 89 ALA A O 1
ATOM 698 N N . VAL A 1 90 ? 5.777 7.488 0.928 1 78.25 90 VAL A N 1
ATOM 699 C CA . VAL A 1 90 ? 4.875 8.609 0.695 1 78.25 90 VAL A CA 1
ATOM 700 C C . VAL A 1 90 ? 5.633 9.93 0.844 1 78.25 90 VAL A C 1
ATOM 702 O O . VAL A 1 90 ? 6.445 10.086 1.758 1 78.25 90 VAL A O 1
ATOM 705 N N . THR A 1 91 ? 5.551 10.68 -0.333 1 84.75 91 THR A N 1
ATOM 706 C CA . THR A 1 91 ? 6.035 12.047 -0.199 1 84.75 91 THR A CA 1
ATOM 707 C C . THR A 1 91 ? 4.934 12.961 0.326 1 84.75 91 THR A C 1
ATOM 709 O O . THR A 1 91 ? 3.854 13.039 -0.262 1 84.75 91 THR A O 1
ATOM 712 N N . LEU A 1 92 ? 5.203 13.523 1.456 1 92.5 92 LEU A N 1
ATOM 713 C CA . LEU A 1 92 ? 4.34 14.586 1.963 1 92.5 92 LEU A CA 1
ATOM 714 C C . LEU A 1 92 ? 4.691 15.922 1.318 1 92.5 92 LEU A C 1
ATOM 716 O O . LEU A 1 92 ? 5.828 16.391 1.426 1 92.5 92 LEU A O 1
ATOM 720 N N . THR A 1 93 ? 3.723 16.469 0.617 1 93.75 93 THR A N 1
ATOM 721 C CA . THR A 1 93 ? 3.961 17.75 -0.046 1 93.75 93 THR A CA 1
ATOM 722 C C . THR A 1 93 ? 4.059 18.875 0.976 1 93.75 93 THR A C 1
ATOM 724 O O . THR A 1 93 ? 3.697 18.703 2.141 1 93.75 93 THR A O 1
ATOM 727 N N . VAL A 1 94 ? 4.508 20 0.491 1 95.19 94 VAL A N 1
ATOM 728 C CA . VAL A 1 94 ? 4.547 21.188 1.351 1 95.19 94 VAL A CA 1
ATOM 729 C C . VAL A 1 94 ? 3.137 21.531 1.824 1 95.19 94 VAL A C 1
ATOM 731 O O . VAL A 1 94 ? 2.928 21.844 2.996 1 95.19 94 VAL A O 1
ATOM 734 N N . ASP A 1 95 ? 2.156 21.406 0.955 1 94.25 95 ASP A N 1
ATOM 735 C CA . ASP A 1 95 ? 0.766 21.641 1.328 1 94.25 95 ASP A CA 1
ATOM 736 C C . ASP A 1 95 ? 0.282 20.625 2.35 1 94.25 95 ASP A C 1
ATOM 738 O O . ASP A 1 95 ? -0.467 20.953 3.27 1 94.25 95 ASP A O 1
ATOM 742 N N . GLY A 1 96 ? 0.73 19.375 2.184 1 96 96 GLY A N 1
ATOM 743 C CA . GLY A 1 96 ? 0.395 18.344 3.15 1 96 96 GLY A CA 1
ATOM 744 C C . GLY A 1 96 ? 1.005 18.594 4.516 1 96 96 GLY A C 1
ATOM 745 O O . GLY A 1 96 ? 0.361 18.344 5.543 1 96 96 GLY A O 1
ATOM 746 N N . GLN A 1 97 ? 2.193 19.062 4.484 1 95.88 97 GLN A N 1
ATOM 747 C CA . GLN A 1 97 ? 2.885 19.375 5.73 1 95.88 97 GLN A CA 1
ATOM 748 C C . GLN A 1 97 ? 2.178 20.484 6.488 1 95.88 97 GLN A C 1
ATOM 750 O O . GLN A 1 97 ? 2.086 20.453 7.719 1 95.88 97 GLN A O 1
ATOM 755 N N . ASN A 1 98 ? 1.632 21.406 5.758 1 95.06 98 ASN A N 1
ATOM 756 C CA . ASN A 1 98 ? 1.092 22.625 6.352 1 95.06 98 ASN A CA 1
ATOM 757 C C . ASN A 1 98 ? -0.429 22.562 6.465 1 95.06 98 ASN A C 1
ATOM 759 O O . ASN A 1 98 ? -1.06 23.516 6.922 1 95.06 98 ASN A O 1
ATOM 763 N N . TYR A 1 99 ? -0.958 21.5 6.055 1 96.19 99 TYR A N 1
ATOM 764 C CA . TYR A 1 99 ? -2.408 21.375 6.125 1 9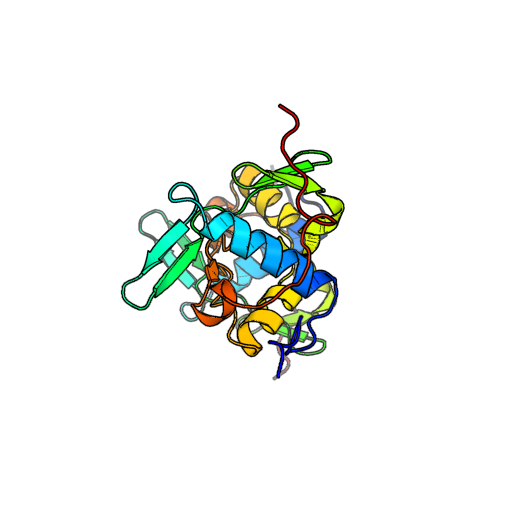6.19 99 TYR A CA 1
ATOM 765 C C . TYR A 1 99 ? -2.898 21.5 7.562 1 96.19 99 TYR A C 1
ATOM 767 O O . TYR A 1 99 ? -2.342 20.875 8.469 1 96.19 99 TYR A O 1
ATOM 775 N N . ASP A 1 100 ? -3.943 22.297 7.723 1 96.19 100 ASP A N 1
ATOM 776 C CA . ASP A 1 100 ? -4.488 22.453 9.07 1 96.19 100 ASP A CA 1
ATOM 777 C C . ASP A 1 100 ? -5.469 21.328 9.391 1 96.19 100 ASP A C 1
ATOM 779 O O . ASP A 1 100 ? -6.613 21.344 8.938 1 96.19 100 ASP A O 1
ATOM 783 N N . VAL A 1 101 ? -4.984 20.391 10.211 1 94.94 101 VAL A N 1
ATOM 784 C CA . VAL A 1 101 ? -5.781 19.219 10.539 1 94.94 101 VAL A CA 1
ATOM 785 C C . VAL A 1 101 ? -6.539 19.453 11.844 1 94.94 101 VAL A C 1
ATOM 787 O O . VAL A 1 101 ? -7.316 18.594 12.281 1 94.94 101 VAL A O 1
ATOM 790 N N . GLY A 1 102 ? -6.406 20.562 12.484 1 93.06 102 GLY A N 1
ATOM 791 C CA . GLY A 1 102 ? -7.008 20.797 13.781 1 93.06 102 GLY A CA 1
ATOM 792 C C . GLY A 1 102 ? -6.297 20.094 14.914 1 93.06 102 GLY A C 1
ATOM 793 O O . GLY A 1 102 ? -5.137 19.688 14.773 1 93.06 102 GLY A O 1
ATOM 794 N N . PRO A 1 103 ? -6.938 19.922 16.062 1 89.12 103 PRO A 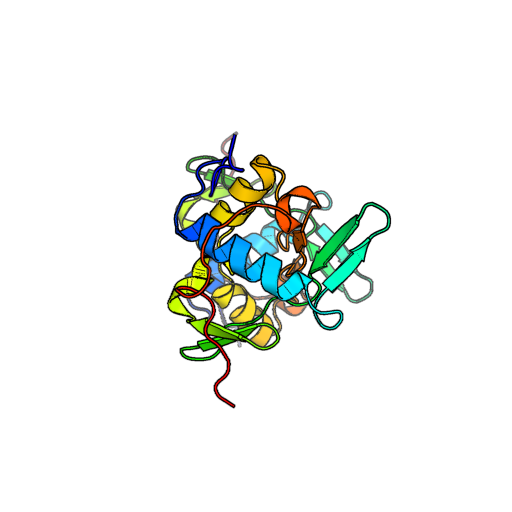N 1
ATOM 795 C CA . PRO A 1 103 ? -6.316 19.25 17.203 1 89.12 103 PRO A CA 1
ATOM 796 C C . PRO A 1 103 ? -6.02 17.766 16.922 1 89.12 103 PRO A C 1
ATOM 798 O O . PRO A 1 103 ? -6.871 17.062 16.375 1 89.12 103 PRO A O 1
ATOM 801 N N . THR A 1 104 ? -4.855 17.359 17.25 1 91.5 104 THR A N 1
ATOM 802 C CA . THR A 1 104 ? -4.441 16 16.906 1 91.5 104 THR A CA 1
ATOM 803 C C . THR A 1 104 ? -4.457 15.109 18.141 1 91.5 104 THR A C 1
ATOM 805 O O . THR A 1 104 ? -4.125 13.922 18.062 1 91.5 104 THR A O 1
ATOM 808 N N . GLY A 1 105 ? -4.875 15.57 19.25 1 89.12 105 GLY A N 1
ATOM 809 C CA . GLY A 1 105 ? -4.824 14.844 20.5 1 89.12 105 GLY A CA 1
ATOM 810 C C . GLY A 1 105 ? -5.637 13.562 20.484 1 89.12 105 GLY A C 1
ATOM 811 O O . GLY A 1 105 ? -5.348 12.625 21.25 1 89.12 105 GLY A O 1
ATOM 812 N N . ALA A 1 106 ? -6.652 13.484 19.625 1 87.88 106 ALA A N 1
ATOM 813 C CA . ALA A 1 106 ? -7.488 12.297 19.531 1 87.88 106 ALA A CA 1
ATOM 814 C C . ALA A 1 106 ? -6.785 11.195 18.75 1 87.88 106 ALA A C 1
ATOM 816 O O . ALA A 1 106 ? -7.18 10.023 18.812 1 87.88 106 ALA A O 1
ATOM 817 N N . ILE A 1 107 ? -5.703 11.516 18.094 1 89.38 107 ILE A N 1
ATOM 818 C CA . ILE A 1 107 ? -5.035 10.57 17.219 1 89.38 107 ILE A CA 1
ATOM 819 C C . ILE A 1 107 ? -3.627 10.281 17.734 1 89.38 107 ILE A C 1
ATOM 821 O O . ILE A 1 107 ? -3.176 9.133 17.719 1 89.38 107 ILE A O 1
ATOM 825 N N . LEU A 1 108 ? -2.998 11.312 18.172 1 91.62 108 LEU A N 1
ATOM 826 C CA . LEU A 1 108 ? -1.634 11.211 18.688 1 91.62 108 LEU A CA 1
ATOM 827 C C . LEU A 1 108 ? -1.594 11.445 20.188 1 91.62 108 LEU A C 1
ATOM 829 O O . LEU A 1 108 ? -2.057 12.484 20.672 1 91.62 108 LEU A O 1
ATOM 833 N N . HIS A 1 109 ? -1.191 10.461 20.781 1 87 109 HIS A N 1
ATOM 834 C CA . HIS A 1 109 ? -1.142 10.539 22.234 1 87 109 HIS A CA 1
ATOM 835 C C . HIS A 1 109 ? 0.296 10.648 22.734 1 87 109 HIS A C 1
ATOM 837 O O . HIS A 1 109 ? 1.215 10.117 22.109 1 87 109 HIS A O 1
ATOM 843 N N . GLY A 1 110 ? 0.605 11.594 23.625 1 74.31 110 GLY A N 1
ATOM 844 C CA . GLY A 1 110 ? 1.927 11.758 24.219 1 74.31 110 GLY A CA 1
ATOM 845 C C . GLY A 1 110 ? 2.459 10.492 24.859 1 74.31 110 GLY A C 1
ATOM 846 O O . GLY A 1 110 ? 1.685 9.617 25.25 1 74.31 110 GLY A O 1
ATOM 847 N N . SER A 1 111 ? 3.674 10 24.297 1 56.16 111 SER A N 1
ATOM 848 C CA . SER A 1 111 ? 4.27 8.883 25.031 1 56.16 111 SER A CA 1
ATOM 849 C C . SER A 1 111 ? 4.43 9.211 26.516 1 56.16 111 SER A C 1
ATOM 851 O O . SER A 1 111 ? 4.805 10.328 26.875 1 56.16 111 SER A O 1
ATOM 853 N N . ASP A 1 112 ? 3.482 8.852 27.328 1 44.22 112 ASP A N 1
ATOM 854 C CA . ASP A 1 112 ? 3.988 8.766 28.703 1 44.22 112 ASP A CA 1
ATOM 855 C C . ASP A 1 112 ? 5.305 7.992 28.75 1 44.22 112 ASP A C 1
ATOM 857 O O . ASP A 1 112 ? 5.336 6.793 28.469 1 44.22 112 ASP A O 1
ATOM 861 N N . HIS A 1 113 ? 6.371 8.312 28.188 1 34.91 113 HIS A N 1
ATOM 862 C CA . HIS A 1 113 ? 7.379 7.699 29.047 1 34.91 113 HIS A CA 1
ATOM 863 C C . HIS A 1 113 ? 7.203 8.125 30.5 1 34.91 113 HIS A C 1
ATOM 865 O O . HIS A 1 113 ? 6.855 9.281 30.781 1 34.91 113 HIS A O 1
ATOM 871 N N . MET B 1 1 ? -9.172 35.562 6.945 1 49.62 1 MET B N 1
ATOM 872 C CA . MET B 1 1 ? -10.094 34.531 7.453 1 49.62 1 MET B CA 1
ATOM 873 C C . MET B 1 1 ? -9.336 33.438 8.188 1 49.62 1 MET B C 1
ATOM 875 O O . MET B 1 1 ? -8.188 33.156 7.848 1 49.62 1 MET B O 1
ATOM 879 N N . PRO B 1 2 ? -9.664 33.125 9.367 1 53.69 2 PRO B N 1
ATOM 880 C CA . PRO B 1 2 ? -8.867 32.125 10.109 1 53.69 2 PRO B CA 1
ATOM 881 C C . PRO B 1 2 ? -8.617 30.859 9.328 1 53.69 2 PRO B C 1
ATOM 883 O O . PRO B 1 2 ? -9.422 30.484 8.469 1 53.69 2 PRO B O 1
ATOM 886 N N . PRO B 1 3 ? -7.371 30.594 9.125 1 61.06 3 PRO B N 1
ATOM 887 C CA . PRO B 1 3 ? -7.105 29.391 8.336 1 61.06 3 PRO B CA 1
ATOM 888 C C . PRO B 1 3 ? -8.062 28.25 8.672 1 61.06 3 PRO B C 1
ATOM 890 O O . PRO B 1 3 ? -8.391 28.031 9.844 1 61.06 3 PRO B O 1
ATOM 893 N N . LYS B 1 4 ? -9.008 27.938 7.82 1 81.88 4 LYS B N 1
ATOM 894 C CA . LYS B 1 4 ? -10.07 26.953 8.031 1 81.88 4 LYS B CA 1
ATOM 895 C C . LYS B 1 4 ? -9.484 25.562 8.273 1 81.88 4 LYS B C 1
ATOM 897 O O . LYS B 1 4 ? -8.625 25.109 7.516 1 81.88 4 LYS B O 1
ATOM 902 N N . VAL B 1 5 ? -9.711 25.125 9.516 1 91 5 VAL B N 1
ATOM 903 C CA . VAL B 1 5 ? -9.422 23.734 9.852 1 91 5 VAL B CA 1
ATOM 904 C C . VAL B 1 5 ? -10.039 22.812 8.812 1 91 5 VAL B C 1
ATOM 906 O O . VAL B 1 5 ? -11.18 23.016 8.391 1 91 5 VAL B O 1
ATOM 909 N N . ASN B 1 6 ? -9.18 21.984 8.336 1 95.88 6 ASN B N 1
ATOM 910 C CA . ASN B 1 6 ? -9.609 20.969 7.375 1 95.88 6 ASN B CA 1
ATOM 911 C C . ASN B 1 6 ? -10.25 21.609 6.145 1 95.88 6 ASN B C 1
ATOM 913 O O . ASN B 1 6 ? -11.391 21.312 5.809 1 95.88 6 ASN B O 1
ATOM 917 N N . PRO B 1 7 ? -9.625 22.406 5.426 1 95.56 7 PRO B N 1
ATOM 918 C CA . PRO B 1 7 ? -10.188 23.219 4.344 1 95.56 7 PRO B CA 1
ATOM 919 C C . PRO B 1 7 ? -10.672 22.375 3.166 1 95.56 7 PRO B C 1
ATOM 921 O O . PRO B 1 7 ? -11.57 22.797 2.432 1 95.56 7 PRO B O 1
ATOM 924 N N . LEU B 1 8 ? -10.07 21.281 2.982 1 95.81 8 LEU B N 1
ATOM 925 C CA . LEU B 1 8 ? -10.461 20.453 1.845 1 95.81 8 LEU B CA 1
ATOM 926 C C . LEU B 1 8 ? -11.484 19.406 2.26 1 95.81 8 LEU B C 1
ATOM 928 O O . LEU B 1 8 ? -11.789 18.484 1.49 1 95.81 8 LEU B O 1
ATOM 932 N N . LYS B 1 9 ? -11.922 19.422 3.49 1 94.88 9 LYS B N 1
ATOM 933 C CA . LYS B 1 9 ? -12.984 18.578 4.004 1 94.88 9 LYS B CA 1
ATOM 934 C C . LYS B 1 9 ? -12.602 17.094 3.914 1 94.88 9 LYS B C 1
ATOM 936 O O . LYS B 1 9 ? -13.367 16.281 3.402 1 94.88 9 LYS B O 1
ATOM 941 N N . LEU B 1 10 ? -11.508 16.844 4.398 1 96.31 10 LEU B N 1
ATOM 942 C CA . LEU B 1 10 ? -11.102 15.453 4.516 1 96.31 10 LEU B CA 1
ATOM 943 C C . LEU B 1 10 ? -12.055 14.688 5.426 1 96.31 10 LEU B C 1
ATOM 945 O O . LEU B 1 10 ? -12.492 15.211 6.453 1 96.31 10 LEU B O 1
ATOM 949 N N . ASN B 1 11 ? -12.352 13.5 5.016 1 94.88 11 ASN B N 1
ATOM 950 C CA . ASN B 1 11 ? -13.117 12.68 5.938 1 94.88 11 ASN B CA 1
ATOM 951 C C . ASN B 1 11 ? -12.258 12.18 7.098 1 94.88 11 ASN B C 1
ATOM 953 O O . ASN B 1 11 ? -11.047 12.398 7.109 1 94.88 11 ASN B O 1
ATOM 957 N N . PRO B 1 12 ? -12.852 11.539 8.07 1 94.62 12 PRO B N 1
ATOM 958 C CA . PRO B 1 12 ? -12.102 11.203 9.281 1 94.62 12 PRO B CA 1
ATOM 959 C C . PRO B 1 12 ? -10.891 10.312 9.008 1 94.62 12 PRO B C 1
ATOM 961 O O . PRO B 1 12 ? -9.812 10.539 9.555 1 94.62 12 PRO B O 1
ATOM 964 N N . LEU B 1 13 ? -11.031 9.367 8.148 1 93 13 LEU B N 1
ATOM 965 C CA . LEU B 1 13 ? -9.922 8.461 7.879 1 93 13 LEU B CA 1
ATOM 966 C C . LEU B 1 13 ? -8.797 9.18 7.141 1 93 13 LEU B C 1
ATOM 968 O O . LEU B 1 13 ? -7.617 8.977 7.445 1 93 13 LEU B O 1
ATOM 972 N N . GLN B 1 14 ? -9.156 9.961 6.176 1 94.62 14 GLN B N 1
ATOM 973 C CA . GLN B 1 14 ? -8.18 10.781 5.465 1 94.62 14 GLN B CA 1
ATOM 974 C C . GLN B 1 14 ? -7.422 11.695 6.422 1 94.62 14 GLN B C 1
ATOM 976 O O . GLN B 1 14 ? -6.195 11.805 6.344 1 94.62 14 GLN B O 1
ATOM 981 N N . LEU B 1 15 ? -8.172 12.289 7.266 1 96.06 15 LEU B N 1
ATOM 982 C CA . LEU B 1 15 ? -7.586 13.242 8.203 1 96.06 15 LEU B CA 1
ATOM 983 C C . LEU B 1 15 ? -6.621 12.547 9.156 1 96.06 15 LEU B 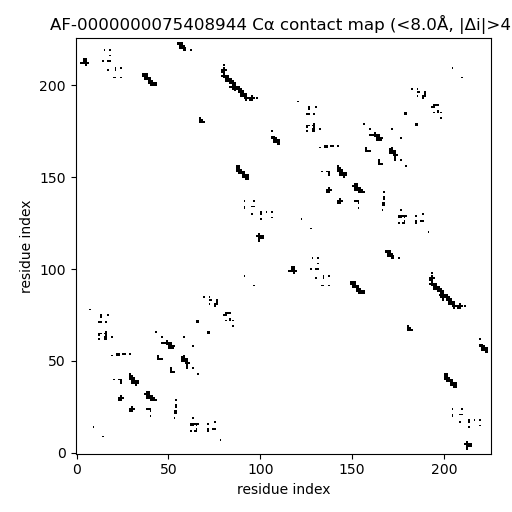C 1
ATOM 985 O O . LEU B 1 15 ? -5.5 13.008 9.359 1 96.06 15 LEU B O 1
ATOM 989 N N . LYS B 1 16 ? -7.039 11.398 9.68 1 94.12 16 LYS B N 1
ATOM 990 C CA . LYS B 1 16 ? -6.184 10.633 10.586 1 94.12 16 LYS B CA 1
ATOM 991 C C . LYS B 1 16 ? -4.898 10.203 9.891 1 94.12 16 LYS B C 1
ATOM 993 O O . LYS B 1 16 ? -3.818 10.25 10.484 1 94.12 16 LYS B O 1
ATOM 998 N N . THR B 1 17 ? -4.984 9.828 8.719 1 91.81 17 THR B N 1
ATOM 999 C CA . THR B 1 17 ? -3.816 9.375 7.973 1 91.81 17 THR B CA 1
ATOM 1000 C C . THR B 1 17 ? -2.852 10.531 7.723 1 91.81 17 THR B C 1
ATOM 1002 O O . THR B 1 17 ? -1.64 10.383 7.887 1 91.81 17 THR B O 1
ATOM 1005 N N . LEU B 1 18 ? -3.443 11.672 7.363 1 95.19 18 LEU B N 1
ATOM 1006 C CA . LEU B 1 18 ? -2.596 12.836 7.125 1 95.19 18 LEU B CA 1
ATOM 1007 C C . LEU B 1 18 ? -1.871 13.25 8.398 1 95.19 18 LEU B C 1
ATOM 1009 O O . LEU B 1 18 ? -0.692 13.609 8.359 1 95.19 18 LEU B O 1
ATOM 1013 N N . VAL B 1 19 ? -2.561 13.18 9.523 1 95 19 VAL B N 1
ATOM 1014 C CA . VAL B 1 19 ? -1.948 13.492 10.812 1 95 19 VAL B CA 1
ATOM 1015 C C . VAL B 1 19 ? -0.73 12.602 11.039 1 95 19 VAL B C 1
ATOM 1017 O O . VAL B 1 19 ? 0.323 13.078 11.469 1 95 19 VAL B O 1
ATOM 1020 N N . LEU B 1 20 ? -0.904 11.352 10.703 1 90.81 20 LEU B N 1
ATOM 1021 C CA . LEU B 1 20 ? 0.191 10.406 10.898 1 90.81 20 LEU B CA 1
ATOM 1022 C C . LEU B 1 20 ? 1.352 10.719 9.961 1 90.81 20 LEU B C 1
ATOM 1024 O O . LEU B 1 20 ? 2.514 10.68 10.367 1 90.81 20 LEU B O 1
ATOM 1028 N N . PHE B 1 21 ? 1.035 11.055 8.781 1 91.25 21 PHE B N 1
ATOM 1029 C CA . PHE B 1 21 ? 2.082 11.43 7.844 1 91.25 21 PHE B CA 1
ATOM 1030 C C . PHE B 1 21 ? 2.812 12.68 8.312 1 91.25 21 PHE B C 1
ATOM 1032 O O . PHE B 1 21 ? 4.039 12.758 8.234 1 91.25 21 PHE B O 1
ATOM 1039 N N . GLN B 1 22 ? 2.049 13.625 8.766 1 94.75 22 GLN B N 1
ATOM 1040 C CA . GLN B 1 22 ? 2.646 14.867 9.258 1 94.75 22 GLN B CA 1
ATOM 1041 C C . GLN B 1 22 ? 3.58 14.594 10.438 1 94.75 22 GLN B C 1
ATOM 1043 O O . GLN B 1 22 ? 4.66 15.18 10.523 1 94.75 22 GLN B O 1
ATOM 1048 N N . GLU B 1 23 ? 3.154 13.695 11.281 1 92.88 23 GLU B N 1
ATOM 1049 C CA . GLU B 1 23 ? 3.988 13.391 12.438 1 92.88 23 GLU B CA 1
ATOM 1050 C C . GLU B 1 23 ? 5.293 12.719 12.016 1 92.88 23 GLU B C 1
ATOM 1052 O O . GLU B 1 23 ? 6.367 13.07 12.508 1 92.88 23 GLU B O 1
ATOM 1057 N N . LEU B 1 24 ? 5.195 11.82 11.117 1 87.44 24 LEU B N 1
ATOM 1058 C CA . LEU B 1 24 ? 6.379 11.125 10.617 1 87.44 24 LEU B CA 1
ATOM 1059 C C . LEU B 1 24 ? 7.34 12.102 9.938 1 87.44 24 LEU B C 1
ATOM 1061 O O . LEU B 1 24 ? 8.555 11.93 10.016 1 87.44 24 LEU B O 1
ATOM 1065 N N . ALA B 1 25 ? 6.789 13.109 9.344 1 91.31 25 ALA B N 1
ATOM 1066 C CA . ALA B 1 25 ? 7.578 14.062 8.57 1 91.31 25 ALA B CA 1
ATOM 1067 C C . ALA B 1 25 ? 8.406 14.961 9.484 1 91.31 25 ALA B C 1
ATOM 1069 O O . ALA B 1 25 ? 9.32 15.656 9.023 1 91.31 25 ALA B O 1
ATOM 1070 N N . ARG B 1 26 ? 8.062 14.891 10.711 1 92.44 26 ARG B N 1
ATOM 1071 C CA . ARG B 1 26 ? 8.719 15.805 11.641 1 92.44 26 ARG B CA 1
ATOM 1072 C C . ARG B 1 26 ? 10.094 15.289 12.031 1 92.44 26 ARG B C 1
ATOM 1074 O O . ARG B 1 26 ? 10.906 16.031 12.586 1 92.44 26 ARG B O 1
ATOM 1081 N N . TYR B 1 27 ? 10.383 14.008 11.742 1 85.81 27 TYR B N 1
ATOM 1082 C CA . TYR B 1 27 ? 11.609 13.398 12.25 1 85.81 27 TYR B CA 1
ATOM 1083 C C . TYR B 1 27 ? 12.523 12.984 11.109 1 85.81 27 TYR B C 1
ATOM 1085 O O . TYR B 1 27 ? 12.07 12.422 10.117 1 85.81 27 TYR B O 1
ATOM 1093 N N . PRO B 1 28 ? 13.852 13.227 11.297 1 85.56 28 PRO B N 1
ATOM 1094 C CA . PRO B 1 28 ? 14.812 12.828 10.258 1 85.56 28 PRO B CA 1
ATOM 1095 C C . PRO B 1 28 ? 14.922 11.312 10.109 1 85.56 28 PRO B C 1
ATOM 1097 O O . PRO B 1 28 ? 15.328 10.82 9.055 1 85.56 28 PRO B O 1
ATOM 1100 N N . GLU B 1 29 ? 14.539 10.539 11.125 1 78.44 29 GLU B N 1
ATOM 1101 C CA . GLU B 1 29 ? 14.617 9.086 11.094 1 78.44 29 GLU B CA 1
ATOM 1102 C C . GLU B 1 29 ? 13.555 8.492 10.172 1 78.44 29 GLU B C 1
ATOM 1104 O O . GLU B 1 29 ? 13.695 7.367 9.688 1 78.44 29 GLU B O 1
ATOM 1109 N N . THR B 1 30 ? 12.531 9.336 9.984 1 78.75 30 THR B N 1
ATOM 1110 C CA . THR B 1 30 ? 11.406 8.766 9.25 1 78.75 30 THR B CA 1
ATOM 1111 C C . THR B 1 30 ? 11.117 9.57 7.984 1 78.75 30 THR B C 1
ATOM 1113 O O . THR B 1 30 ? 10.188 9.258 7.238 1 78.75 30 THR B O 1
ATOM 1116 N N . SER B 1 31 ? 11.867 10.68 7.816 1 84.25 31 SER B N 1
ATOM 1117 C CA . SER B 1 31 ? 11.602 11.484 6.633 1 84.25 31 SER B CA 1
ATOM 1118 C C . SER B 1 31 ? 12.875 12.148 6.113 1 84.25 31 SER B C 1
ATOM 1120 O O . SER B 1 31 ? 13.836 12.328 6.859 1 84.25 31 SER B O 1
ATOM 1122 N N . GLN B 1 32 ? 12.844 12.312 4.77 1 83.12 32 GLN B N 1
ATOM 1123 C CA . GLN B 1 32 ? 13.914 13.031 4.09 1 83.12 32 GLN B CA 1
ATOM 1124 C C . GLN B 1 32 ? 13.375 14.242 3.326 1 83.12 32 GLN B C 1
ATOM 1126 O O . GLN B 1 32 ? 12.422 14.109 2.553 1 83.12 32 GLN B O 1
ATOM 1131 N N . VAL B 1 33 ? 13.977 15.406 3.59 1 90.06 33 VAL B N 1
ATOM 1132 C CA . VAL B 1 33 ? 13.555 16.625 2.904 1 90.06 33 VAL B CA 1
ATOM 1133 C C . VAL B 1 33 ? 14.078 16.609 1.469 1 90.06 33 VAL B C 1
ATOM 1135 O O . VAL B 1 33 ? 15.242 16.297 1.227 1 90.06 33 VAL B O 1
ATOM 1138 N N . GLN B 1 34 ? 13.18 16.938 0.637 1 84.06 34 GLN B N 1
ATOM 1139 C CA . GLN B 1 34 ? 13.531 17.047 -0.774 1 84.06 34 GLN B CA 1
ATOM 1140 C C . GLN B 1 34 ? 13.812 18.5 -1.164 1 84.06 34 GLN B C 1
ATOM 1142 O O . GLN B 1 34 ? 13.5 19.422 -0.407 1 84.06 34 GLN B O 1
ATOM 1147 N N . ASP B 1 35 ? 14.391 18.719 -2.318 1 85.81 35 ASP B N 1
ATOM 1148 C CA . ASP B 1 35 ? 14.828 20.031 -2.771 1 85.81 35 ASP B CA 1
ATOM 1149 C C . ASP B 1 35 ? 13.648 21 -2.854 1 85.81 35 ASP B C 1
ATOM 1151 O O . ASP B 1 35 ? 13.789 22.188 -2.568 1 85.81 35 ASP B O 1
ATOM 1155 N N . ASN B 1 36 ? 12.5 20.531 -3.145 1 87.88 36 ASN B N 1
ATOM 1156 C CA . ASN B 1 36 ? 11.328 21.375 -3.332 1 87.88 36 ASN B CA 1
ATOM 1157 C C . ASN B 1 36 ? 10.57 21.594 -2.023 1 87.88 36 ASN B C 1
ATOM 1159 O O . ASN B 1 36 ? 9.484 22.172 -2.016 1 87.88 36 ASN B O 1
ATOM 1163 N N . GLY B 1 37 ? 11.102 21.047 -0.924 1 91.31 37 GLY B N 1
ATOM 1164 C CA . GLY B 1 37 ? 10.477 21.219 0.375 1 91.31 37 GLY B CA 1
ATOM 1165 C C . GLY B 1 37 ? 9.594 20.062 0.774 1 91.31 37 GLY B C 1
ATOM 1166 O O . GLY B 1 37 ? 9.18 19.953 1.93 1 91.31 37 GLY B O 1
ATOM 1167 N N . ASP B 1 38 ? 9.289 19.234 -0.18 1 91.62 38 ASP B N 1
ATOM 1168 C CA . ASP B 1 38 ? 8.531 18.031 0.137 1 91.62 38 ASP B CA 1
ATOM 1169 C C . ASP B 1 38 ? 9.352 17.094 1.023 1 91.62 38 ASP B C 1
ATOM 1171 O O . ASP B 1 38 ? 10.57 17.234 1.132 1 91.62 38 ASP B O 1
ATOM 1175 N N . LYS B 1 39 ? 8.633 16.203 1.71 1 90.31 39 LYS B N 1
ATOM 1176 C CA . LYS B 1 39 ? 9.32 15.25 2.564 1 90.31 39 LYS B CA 1
ATOM 1177 C C . LYS B 1 39 ? 8.961 13.812 2.174 1 90.31 39 LYS B C 1
ATOM 1179 O O . LYS B 1 39 ? 7.789 13.445 2.146 1 90.31 39 LYS B O 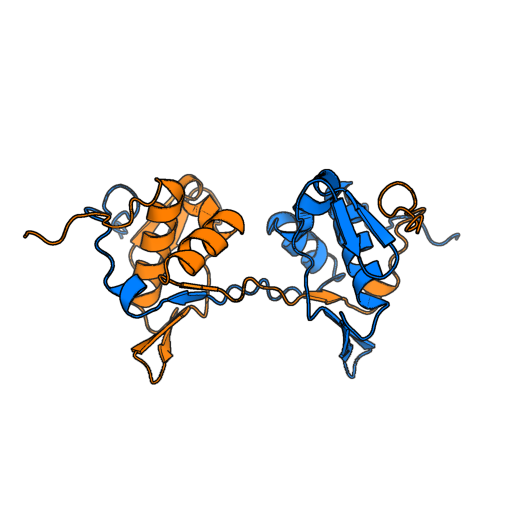1
ATOM 1184 N N . LEU B 1 40 ? 9.992 13.062 1.836 1 84.19 40 LEU B N 1
ATOM 1185 C CA . LEU B 1 40 ? 9.852 11.633 1.582 1 84.19 40 LEU B CA 1
ATOM 1186 C C . LEU B 1 40 ? 9.781 10.852 2.891 1 84.19 40 LEU B C 1
ATOM 1188 O O . LEU B 1 40 ? 10.695 10.922 3.709 1 84.19 40 LEU B O 1
ATOM 1192 N N . LEU B 1 41 ? 8.609 10.25 3.078 1 82.81 41 LEU B N 1
ATOM 1193 C CA . LEU B 1 41 ? 8.508 9.383 4.246 1 82.81 41 LEU B CA 1
ATOM 1194 C C . LEU B 1 41 ? 9.148 8.023 3.973 1 82.81 41 LEU B C 1
ATOM 1196 O O . LEU B 1 41 ? 8.68 7.273 3.117 1 82.81 41 LEU B O 1
ATOM 1200 N N . THR B 1 42 ? 10.156 7.711 4.551 1 68.75 42 THR B N 1
ATOM 1201 C CA . THR B 1 42 ? 11.023 6.586 4.215 1 68.75 42 THR B CA 1
ATOM 1202 C C . THR B 1 42 ? 10.609 5.336 4.988 1 68.75 42 THR B C 1
ATOM 1204 O O . THR B 1 42 ? 11.023 4.223 4.645 1 68.75 42 THR B O 1
ATOM 1207 N N . THR B 1 43 ? 9.945 5.559 6.09 1 64.44 43 THR B N 1
ATOM 1208 C CA . THR B 1 43 ? 9.5 4.445 6.926 1 64.44 43 THR B CA 1
ATOM 1209 C C . THR B 1 43 ? 8.039 4.633 7.332 1 64.44 43 THR B C 1
ATOM 1211 O O . THR B 1 43 ? 7.652 5.695 7.816 1 64.44 43 THR B O 1
ATOM 1214 N N . LEU B 1 44 ? 7.195 3.746 6.855 1 68.69 44 LEU B N 1
ATOM 1215 C CA . LEU B 1 44 ? 5.84 3.734 7.391 1 68.69 44 LEU B CA 1
ATOM 1216 C C . LEU B 1 44 ? 5.715 2.734 8.539 1 68.69 44 LEU B C 1
ATOM 1218 O O . LEU B 1 44 ? 6.172 1.595 8.422 1 68.69 44 LEU B O 1
ATOM 1222 N N . PRO B 1 45 ? 5.188 3.348 9.594 1 63.5 45 PRO B N 1
ATOM 1223 C CA . PRO B 1 45 ? 5.105 2.449 10.75 1 63.5 45 PRO B CA 1
ATOM 1224 C C . PRO B 1 45 ? 4.172 1.267 10.516 1 63.5 45 PRO B C 1
ATOM 1226 O O . PRO B 1 45 ? 3.236 1.364 9.711 1 63.5 45 PRO B O 1
ATOM 1229 N N . ARG B 1 46 ? 4.629 0.092 10.961 1 60.09 46 ARG B N 1
ATOM 1230 C CA . ARG B 1 46 ? 3.771 -1.088 10.969 1 60.09 46 ARG B CA 1
ATOM 1231 C C . ARG B 1 46 ? 3.105 -1.27 12.328 1 60.09 46 ARG B C 1
ATOM 1233 O O . ARG B 1 46 ? 3.787 -1.38 13.352 1 60.09 46 ARG B O 1
ATOM 1240 N N . PRO B 1 47 ? 1.749 -1.065 12.242 1 53.25 47 PRO B N 1
ATOM 1241 C CA . PRO B 1 47 ? 1.074 -1.271 13.531 1 53.25 47 PRO B CA 1
ATOM 1242 C C . PRO B 1 47 ? 1.296 -2.674 14.094 1 53.25 47 PRO B C 1
ATOM 1244 O O . PRO B 1 47 ? 1.247 -3.656 13.352 1 53.25 47 PRO B O 1
ATOM 1247 N N . HIS B 1 48 ? 2.01 -2.76 15.219 1 58.72 48 HIS B N 1
ATOM 1248 C CA . HIS B 1 48 ? 2.088 -4.016 15.953 1 58.72 48 HIS B CA 1
ATOM 1249 C C . HIS B 1 48 ? 1.314 -3.939 17.266 1 58.72 48 HIS B C 1
ATOM 1251 O O . HIS B 1 48 ? 1.53 -3.025 18.062 1 58.72 48 HIS B O 1
ATOM 1257 N N . GLY B 1 49 ? 0.306 -4.859 17.297 1 65.5 49 GLY B N 1
ATOM 1258 C CA . GLY B 1 49 ? -0.521 -4.777 18.5 1 65.5 49 GLY B CA 1
ATOM 1259 C C . GLY B 1 49 ? -1.64 -3.76 18.375 1 65.5 49 GLY B C 1
ATOM 1260 O O . GLY B 1 49 ? -2.24 -3.611 17.312 1 65.5 49 GLY B O 1
ATOM 1261 N N . ASN B 1 50 ? -1.859 -3.059 19.641 1 79 50 ASN B N 1
ATOM 1262 C CA . ASN B 1 50 ? -2.99 -2.137 19.672 1 79 50 ASN B CA 1
ATOM 1263 C C . ASN B 1 50 ? -2.541 -0.693 19.469 1 79 50 ASN B C 1
ATOM 1265 O O . ASN B 1 50 ? -3.371 0.216 19.391 1 79 50 ASN B O 1
ATOM 1269 N N . HIS B 1 51 ? -1.241 -0.521 19.453 1 80.25 51 HIS B N 1
ATOM 1270 C CA . HIS B 1 51 ? -0.697 0.815 19.234 1 80.25 51 HIS B CA 1
ATOM 1271 C C . HIS B 1 51 ? 0.695 0.751 18.625 1 80.25 51 HIS B C 1
ATOM 1273 O O . HIS B 1 51 ? 1.272 -0.331 18.484 1 80.25 51 HIS B O 1
ATOM 1279 N N . PHE B 1 52 ? 1.122 1.893 18.109 1 78.56 52 PHE B N 1
ATOM 1280 C CA . PHE B 1 52 ? 2.473 1.975 17.562 1 78.56 52 PHE B CA 1
ATOM 1281 C C . PHE B 1 52 ? 3.041 3.377 17.734 1 78.56 52 PHE B C 1
ATOM 1283 O O . PHE B 1 52 ? 2.289 4.344 17.891 1 78.56 52 PHE B O 1
ATOM 1290 N N . HIS B 1 53 ? 4.293 3.363 17.703 1 79.69 53 HIS B N 1
ATOM 1291 C CA . HIS B 1 53 ? 4.988 4.633 17.875 1 79.69 53 HIS B CA 1
ATOM 1292 C C . HIS B 1 53 ? 5.113 5.383 16.562 1 79.69 53 HIS B C 1
ATOM 1294 O O . HIS B 1 53 ? 5.426 4.781 15.523 1 79.69 53 HIS B O 1
ATOM 1300 N N . VAL B 1 54 ? 4.832 6.629 16.656 1 81.94 54 VAL B N 1
ATOM 1301 C CA . VAL B 1 54 ? 5.051 7.57 15.562 1 81.94 54 VAL B CA 1
ATOM 1302 C C . VAL B 1 54 ? 5.898 8.742 16.047 1 81.94 54 VAL B C 1
ATOM 1304 O O . VAL B 1 54 ? 5.379 9.672 16.672 1 81.94 54 VAL B O 1
ATOM 1307 N N . GLY B 1 55 ? 7.168 8.625 15.742 1 76.88 55 GLY B N 1
ATOM 1308 C CA . GLY B 1 55 ? 8.07 9.562 16.391 1 76.88 55 GLY B CA 1
ATOM 1309 C C . GLY B 1 55 ? 8.031 9.461 17.906 1 76.88 55 GLY B C 1
ATOM 1310 O O . GLY B 1 55 ? 8.234 8.391 18.469 1 76.88 55 GLY B O 1
ATOM 1311 N N . ASN B 1 56 ? 7.676 10.578 18.562 1 80.62 56 ASN B N 1
ATOM 1312 C CA . ASN B 1 56 ? 7.613 10.633 20.016 1 80.62 56 ASN B CA 1
ATOM 1313 C C . ASN B 1 56 ? 6.18 10.477 20.531 1 80.62 56 ASN B C 1
ATOM 1315 O O . ASN B 1 56 ? 5.918 10.633 21.719 1 80.62 56 ASN B O 1
ATOM 1319 N N . LYS B 1 57 ? 5.367 10.133 19.609 1 86.69 57 LYS B N 1
ATOM 1320 C CA . LYS B 1 57 ? 3.961 9.961 19.969 1 86.69 57 LYS B CA 1
ATOM 1321 C C . LYS B 1 57 ? 3.502 8.523 19.719 1 86.69 57 LYS B C 1
ATOM 1323 O O . LYS B 1 57 ? 4.27 7.699 19.219 1 86.69 57 LYS B O 1
ATOM 1328 N N . VAL B 1 58 ? 2.328 8.258 20.234 1 85.62 58 VAL B N 1
ATOM 1329 C CA . VAL B 1 58 ? 1.714 6.949 20.062 1 85.62 58 VAL B CA 1
ATOM 1330 C C . VAL B 1 58 ? 0.369 7.094 19.359 1 85.62 58 VAL B C 1
ATOM 1332 O O . VAL B 1 58 ? -0.404 8.008 19.656 1 85.62 58 VAL B O 1
ATOM 1335 N N . ALA B 1 59 ? 0.178 6.242 18.406 1 87.12 59 ALA B N 1
ATOM 1336 C CA . ALA B 1 59 ? -1.115 6.16 17.719 1 87.12 59 ALA B CA 1
ATOM 1337 C C . ALA B 1 59 ? -1.741 4.781 17.906 1 87.12 59 ALA B C 1
ATOM 1339 O O . ALA B 1 59 ? -1.029 3.781 18.031 1 87.12 59 ALA B O 1
ATOM 1340 N N . MET B 1 60 ? -3.076 4.816 17.953 1 86.44 60 MET B N 1
ATOM 1341 C CA . MET B 1 60 ? -3.768 3.531 18.031 1 86.44 60 MET B CA 1
ATOM 1342 C C . MET B 1 60 ? -3.852 2.879 16.656 1 86.44 60 MET B C 1
ATOM 1344 O O . MET B 1 60 ? -4.074 3.559 15.656 1 86.44 60 MET B O 1
ATOM 1348 N N . THR B 1 61 ? -3.691 1.593 16.703 1 79.06 61 THR B N 1
ATOM 1349 C CA . THR B 1 61 ? -3.742 0.825 15.469 1 79.06 61 THR B CA 1
ATOM 1350 C C . THR B 1 61 ? -5.086 1.009 14.773 1 79.06 61 THR B C 1
ATOM 1352 O O . THR B 1 61 ? -5.148 1.108 13.539 1 79.06 61 THR B O 1
ATOM 1355 N N . LYS B 1 62 ? -6.156 1.086 15.531 1 81.12 62 LYS B N 1
ATOM 1356 C CA . LYS B 1 62 ? -7.496 1.218 14.969 1 81.12 62 LYS B CA 1
ATOM 1357 C C . LYS B 1 62 ? -7.637 2.512 14.18 1 81.12 62 LYS B C 1
ATOM 1359 O O . LYS B 1 62 ? -8.484 2.613 13.289 1 81.12 62 LYS B O 1
ATOM 1364 N N . ASP B 1 63 ? -6.77 3.475 14.406 1 84.88 63 ASP B N 1
ATOM 1365 C CA . ASP B 1 63 ? -6.844 4.781 13.758 1 84.88 63 ASP B CA 1
ATOM 1366 C C . ASP B 1 63 ? -5.887 4.855 12.57 1 84.88 63 ASP B C 1
ATOM 1368 O O . ASP B 1 63 ? -5.797 5.887 11.906 1 84.88 63 ASP B O 1
ATOM 1372 N N . ALA B 1 64 ? -5.234 3.734 12.258 1 82.69 64 ALA B N 1
ATOM 1373 C CA . ALA B 1 64 ? -4.137 3.82 11.297 1 82.69 64 ALA B CA 1
ATOM 1374 C C . ALA B 1 64 ? -4.434 2.992 10.055 1 82.69 64 ALA B C 1
ATOM 1376 O O . ALA B 1 64 ? -3.537 2.727 9.25 1 82.69 64 ALA B O 1
ATOM 1377 N N . SER B 1 65 ? -5.691 2.635 9.906 1 79.81 65 SER B N 1
ATOM 1378 C CA . SER B 1 65 ? -6.008 1.765 8.781 1 79.81 65 SER B CA 1
ATOM 1379 C C . SER B 1 65 ? -5.801 2.482 7.449 1 79.81 65 SER B C 1
ATOM 1381 O O . SER B 1 65 ? -5.621 1.84 6.414 1 79.81 65 SER B O 1
ATOM 1383 N N . GLY B 1 66 ? -5.785 3.797 7.465 1 83.06 66 GLY B N 1
ATOM 1384 C CA . GLY B 1 66 ? -5.543 4.57 6.258 1 83.06 66 GLY B CA 1
ATOM 1385 C C . GLY B 1 66 ? -4.141 4.391 5.707 1 83.06 66 GLY B C 1
ATOM 1386 O O . GLY B 1 66 ? -3.896 4.637 4.523 1 83.06 66 GLY B O 1
ATOM 1387 N N . LEU B 1 67 ? -3.203 3.996 6.508 1 79.94 67 LEU B N 1
ATOM 1388 C CA . LEU B 1 67 ? -1.814 3.836 6.09 1 79.94 67 LEU B CA 1
ATOM 1389 C C . LEU B 1 67 ? -1.688 2.742 5.035 1 79.94 67 LEU B C 1
ATOM 1391 O O . LEU B 1 67 ? -0.785 2.783 4.195 1 79.94 67 LEU B O 1
ATOM 1395 N N . THR B 1 68 ? -2.664 1.838 5.082 1 72.19 68 THR B N 1
ATOM 1396 C CA . THR B 1 68 ? -2.584 0.732 4.133 1 72.19 68 THR B CA 1
ATOM 1397 C C . THR B 1 68 ? -3.775 0.751 3.178 1 72.19 68 THR B C 1
ATOM 1399 O O . THR B 1 68 ? -4.039 -0.234 2.484 1 72.19 68 THR B O 1
ATOM 1402 N N . ASN B 1 69 ? -4.523 1.782 3.244 1 73.62 69 ASN B N 1
ATOM 1403 C CA . ASN B 1 69 ? -5.715 1.91 2.414 1 73.62 69 ASN B CA 1
ATOM 1404 C C . ASN B 1 69 ? -5.445 2.748 1.168 1 73.62 69 ASN B C 1
ATOM 1406 O O . ASN B 1 69 ? -5.32 3.971 1.252 1 73.62 69 ASN B O 1
ATOM 1410 N N . PRO B 1 70 ? -5.453 2.125 0.036 1 73.75 70 PRO B N 1
ATOM 1411 C CA . PRO B 1 70 ? -5.109 2.852 -1.188 1 73.75 70 PRO B CA 1
ATOM 1412 C C . PRO B 1 70 ? -6.098 3.971 -1.508 1 73.75 70 PRO B C 1
ATOM 1414 O O . PRO B 1 70 ? -5.711 5 -2.066 1 73.75 70 PRO B O 1
ATOM 1417 N N . ALA B 1 71 ? -7.352 3.742 -1.1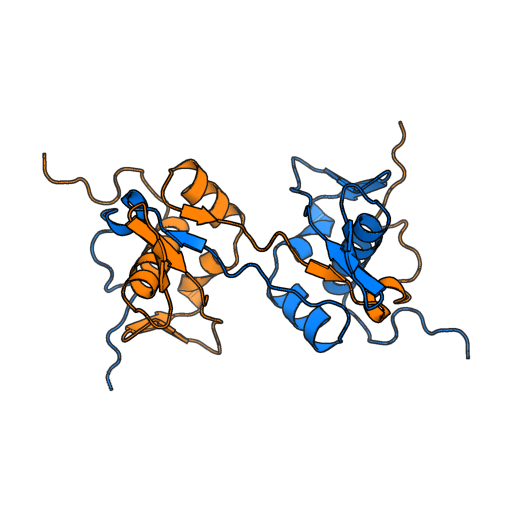88 1 74.88 71 ALA B N 1
ATOM 1418 C CA . ALA B 1 71 ? -8.352 4.766 -1.481 1 74.88 71 ALA B CA 1
ATOM 1419 C C . ALA B 1 71 ? -8.047 6.062 -0.74 1 74.88 71 ALA B C 1
ATOM 1421 O O . ALA B 1 71 ? -8.281 7.156 -1.263 1 74.88 71 ALA B O 1
ATOM 1422 N N . VAL B 1 72 ? -7.508 5.91 0.477 1 85.56 72 VAL B N 1
ATOM 1423 C CA . VAL B 1 72 ? -7.145 7.082 1.268 1 85.56 72 VAL B CA 1
ATOM 1424 C C . VAL B 1 72 ? -5.969 7.805 0.611 1 85.56 72 VAL B C 1
ATOM 1426 O O . VAL B 1 72 ? -5.98 9.031 0.483 1 85.56 72 VAL B O 1
ATOM 1429 N N . TRP B 1 73 ? -5.043 7.043 0.125 1 82.56 73 TRP B N 1
ATOM 1430 C CA . TRP B 1 73 ? -3.867 7.637 -0.507 1 82.56 73 TRP B CA 1
ATOM 1431 C C . TRP B 1 73 ? -4.242 8.328 -1.811 1 82.56 73 TRP B C 1
ATOM 1433 O O . TRP B 1 73 ? -3.781 9.438 -2.086 1 82.56 73 TRP B O 1
ATOM 1443 N N . VAL B 1 74 ? -5.043 7.777 -2.539 1 79.75 74 VAL B N 1
ATOM 1444 C CA . VAL B 1 74 ? -5.504 8.352 -3.797 1 79.75 74 VAL B CA 1
ATOM 1445 C C . VAL B 1 74 ? -6.223 9.672 -3.529 1 79.75 74 VAL B C 1
ATOM 1447 O O . VAL B 1 74 ? -6 10.664 -4.23 1 79.75 74 VAL B O 1
ATOM 1450 N N . ALA B 1 75 ? -7.078 9.656 -2.555 1 87.62 75 ALA B N 1
ATOM 1451 C CA . ALA B 1 75 ? -7.816 10.867 -2.213 1 87.62 75 ALA B CA 1
ATOM 1452 C C . ALA B 1 75 ? -6.867 11.984 -1.785 1 87.62 75 ALA B C 1
ATOM 1454 O O . ALA B 1 75 ? -6.996 13.125 -2.238 1 87.62 75 ALA B O 1
ATOM 1455 N N . LEU B 1 76 ? -5.934 11.703 -0.947 1 92.19 76 LEU B N 1
ATOM 1456 C CA . LEU B 1 76 ? -4.973 12.695 -0.481 1 92.19 76 LEU B CA 1
ATOM 1457 C C . LEU B 1 76 ? -4.117 13.203 -1.635 1 92.19 76 LEU B C 1
ATOM 1459 O O . LEU B 1 76 ? -3.762 14.383 -1.674 1 92.19 76 LEU B O 1
ATOM 1463 N N . GLU B 1 77 ? -3.807 12.273 -2.51 1 88.06 77 GLU B N 1
ATOM 1464 C CA . GLU B 1 77 ? -3.027 12.664 -3.68 1 88.06 77 GLU B CA 1
ATOM 1465 C C . GLU B 1 77 ? -3.826 13.594 -4.594 1 88.06 77 GLU B C 1
ATOM 1467 O O . GLU B 1 77 ? -3.311 14.609 -5.066 1 88.06 77 GLU B O 1
ATOM 1472 N N . ARG B 1 78 ? -5.012 13.227 -4.828 1 87.12 78 ARG B N 1
ATOM 1473 C CA . ARG B 1 78 ? -5.879 14.055 -5.66 1 87.12 78 ARG B CA 1
ATOM 1474 C C . ARG B 1 78 ? -6.016 15.461 -5.082 1 87.12 78 ARG B C 1
ATOM 1476 O O . ARG B 1 78 ? -6.141 16.438 -5.824 1 87.12 78 ARG B O 1
ATOM 1483 N N . LYS B 1 79 ? -5.883 15.578 -3.83 1 94.12 79 LYS B N 1
ATOM 1484 C CA . LYS B 1 79 ? -6.039 16.859 -3.141 1 94.12 79 LYS B CA 1
ATOM 1485 C C . LYS B 1 79 ? -4.699 17.562 -2.992 1 94.12 79 LYS B C 1
ATOM 1487 O O . LYS B 1 79 ? -4.621 18.625 -2.373 1 94.12 79 LYS B O 1
ATOM 1492 N N . GLY B 1 80 ? -3.604 16.938 -3.486 1 92.12 80 GLY B N 1
ATOM 1493 C CA . GLY B 1 80 ? -2.287 17.547 -3.559 1 92.12 80 GLY B CA 1
ATOM 1494 C C . GLY B 1 80 ? -1.514 17.453 -2.258 1 92.12 80 GLY B C 1
ATOM 1495 O O . GLY B 1 80 ? -0.517 18.156 -2.072 1 92.12 80 GLY B O 1
ATOM 1496 N N . LEU B 1 81 ? -1.955 16.594 -1.372 1 95.5 81 LEU B N 1
ATOM 1497 C CA . LEU B 1 81 ? -1.376 16.594 -0.033 1 95.5 81 LEU B CA 1
ATOM 1498 C C . LEU B 1 81 ? -0.253 15.562 0.065 1 95.5 81 LEU B C 1
ATOM 1500 O O . LEU B 1 81 ? 0.628 15.68 0.918 1 95.5 81 LEU B O 1
ATOM 1504 N N . ILE B 1 82 ? -0.339 14.57 -0.74 1 90.62 82 ILE B N 1
ATOM 1505 C CA . ILE B 1 82 ? 0.744 13.594 -0.816 1 90.62 82 ILE B CA 1
ATOM 1506 C C . ILE B 1 82 ? 1.026 13.25 -2.277 1 90.62 82 ILE B C 1
ATOM 1508 O O . ILE B 1 82 ? 0.25 13.609 -3.166 1 90.62 82 ILE B O 1
ATOM 1512 N N . ARG B 1 83 ? 2.201 12.758 -2.459 1 82.44 83 ARG B N 1
ATOM 1513 C CA . ARG B 1 83 ? 2.543 12.016 -3.672 1 82.44 83 ARG B CA 1
ATOM 1514 C C . ARG B 1 83 ? 2.924 10.578 -3.35 1 82.44 83 ARG B C 1
ATOM 1516 O O . ARG B 1 83 ? 3.936 10.328 -2.688 1 82.44 83 ARG B O 1
ATOM 1523 N N . ALA B 1 84 ? 1.925 9.859 -3.387 1 69 84 ALA B N 1
ATOM 1524 C CA . ALA B 1 84 ? 2.139 8.477 -2.947 1 69 84 ALA B CA 1
ATOM 1525 C C . ALA B 1 84 ? 2.512 7.578 -4.121 1 69 84 ALA B C 1
ATOM 1527 O O . ALA B 1 84 ? 2.027 7.773 -5.238 1 69 84 ALA B O 1
ATOM 1528 N N . VAL B 1 85 ? 3.701 7.145 -3.992 1 51.84 85 VAL B N 1
ATOM 1529 C CA . VAL B 1 85 ? 3.965 5.996 -4.848 1 51.84 85 VAL B CA 1
ATOM 1530 C C . VAL B 1 85 ? 3.422 4.727 -4.191 1 51.84 85 VAL B C 1
ATOM 1532 O O . VAL B 1 85 ? 3.928 4.293 -3.154 1 51.84 85 VAL B O 1
ATOM 1535 N N . PHE B 1 86 ? 2.252 4.688 -3.801 1 48.22 86 PHE B N 1
ATOM 1536 C CA . PHE B 1 86 ? 1.815 3.395 -3.293 1 48.22 86 PHE B CA 1
ATOM 1537 C C . PHE B 1 86 ? 2.686 2.271 -3.846 1 48.22 86 PHE B C 1
ATOM 1539 O O . PHE B 1 86 ? 3.207 2.377 -4.957 1 48.22 86 PHE B O 1
ATOM 1546 N N . PRO B 1 87 ? 3.285 1.593 -2.93 1 48.16 87 PRO B N 1
ATOM 1547 C CA . PRO B 1 87 ? 4.141 0.511 -3.422 1 48.16 87 PRO B CA 1
ATOM 1548 C C . PRO B 1 87 ? 3.631 -0.095 -4.73 1 48.16 87 PRO B C 1
ATOM 1550 O O . PRO B 1 87 ? 2.51 -0.603 -4.781 1 48.16 87 PRO B O 1
ATOM 1553 N N . HIS B 1 88 ? 3.703 0.601 -5.684 1 51.94 88 HIS B N 1
ATOM 1554 C CA . HIS B 1 88 ? 3.229 -0.162 -6.832 1 51.94 88 HIS B CA 1
ATOM 1555 C C . HIS B 1 88 ? 4.266 -1.188 -7.281 1 51.94 88 HIS B C 1
ATOM 1557 O O . HIS B 1 88 ? 4.094 -1.838 -8.312 1 51.94 88 HIS B O 1
ATOM 1563 N N . ALA B 1 89 ? 5.516 -1.237 -6.242 1 58.19 89 ALA B N 1
ATOM 1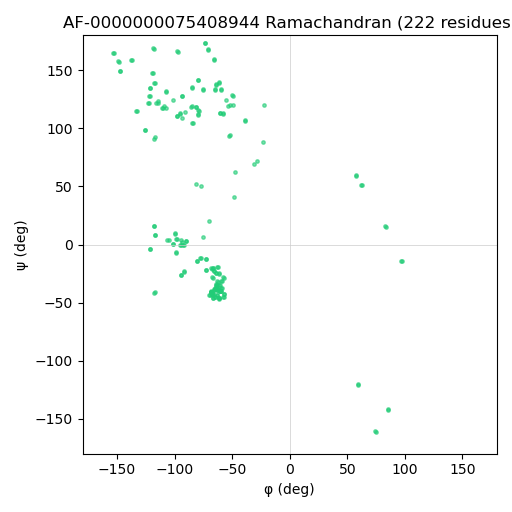564 C CA . ALA B 1 89 ? 6.359 -2.23 -6.902 1 58.19 89 ALA B CA 1
ATOM 1565 C C . ALA B 1 89 ? 6.516 -3.479 -6.039 1 58.19 89 ALA B C 1
ATOM 1567 O O . ALA B 1 89 ? 6.676 -3.385 -4.82 1 58.19 89 ALA B O 1
ATOM 1568 N N . VAL B 1 90 ? 6.164 -4.586 -6.504 1 77.94 90 VAL B N 1
ATOM 1569 C CA . VAL B 1 90 ? 6.375 -5.906 -5.922 1 77.94 90 VAL B CA 1
ATOM 1570 C C . VAL B 1 90 ? 7.312 -6.723 -6.809 1 77.94 90 VAL B C 1
ATOM 1572 O O . VAL B 1 90 ? 7.207 -6.684 -8.039 1 77.94 90 VAL B O 1
ATOM 1575 N N . THR B 1 91 ? 8.422 -7.164 -6.062 1 84.62 91 THR B N 1
ATOM 1576 C CA . THR B 1 91 ? 9.25 -8.141 -6.758 1 84.62 91 THR B CA 1
ATOM 1577 C C . THR B 1 91 ? 8.711 -9.555 -6.551 1 84.62 91 THR B C 1
ATOM 1579 O O . THR B 1 91 ? 8.547 -10 -5.414 1 84.62 91 THR B O 1
ATOM 1582 N N . LEU B 1 92 ? 8.344 -10.156 -7.633 1 92.62 92 LEU B N 1
ATOM 1583 C CA . LEU B 1 92 ? 8.023 -11.578 -7.613 1 92.62 92 LEU B CA 1
ATOM 1584 C C . LEU B 1 92 ? 9.289 -12.422 -7.676 1 92.62 92 LEU B C 1
ATOM 1586 O O . LEU B 1 92 ? 10.062 -12.32 -8.625 1 92.62 92 LEU B O 1
ATOM 1590 N N . THR B 1 93 ? 9.492 -13.203 -6.625 1 93.81 93 THR B N 1
ATOM 1591 C CA . THR B 1 93 ? 10.688 -14.039 -6.582 1 93.81 93 THR B CA 1
ATOM 1592 C C . THR B 1 93 ? 10.578 -15.18 -7.59 1 93.81 93 THR B C 1
ATOM 1594 O O . THR B 1 93 ? 9.5 -15.445 -8.117 1 93.81 93 THR B O 1
ATOM 1597 N N . VAL B 1 94 ? 11.695 -15.828 -7.805 1 95.19 94 VAL B N 1
ATOM 1598 C CA . VAL B 1 94 ? 11.688 -17 -8.672 1 95.19 94 VAL B CA 1
ATOM 1599 C C . VAL B 1 94 ? 10.742 -18.062 -8.102 1 95.19 94 VAL B C 1
ATOM 1601 O O . VAL B 1 94 ? 9.977 -18.672 -8.836 1 95.19 94 VAL B O 1
ATOM 1604 N N . ASP B 1 95 ? 10.734 -18.234 -6.789 1 94.38 95 ASP B N 1
ATOM 1605 C CA . ASP B 1 95 ? 9.82 -19.172 -6.148 1 94.38 95 ASP B CA 1
ATOM 1606 C C . ASP B 1 95 ? 8.367 -18.75 -6.32 1 94.38 95 ASP B C 1
ATOM 1608 O O . ASP B 1 95 ? 7.484 -19.578 -6.52 1 94.38 95 ASP B O 1
ATOM 1612 N N . GLY B 1 96 ? 8.141 -17.422 -6.254 1 96.12 96 GLY B N 1
ATOM 1613 C CA . GLY B 1 96 ? 6.801 -16.906 -6.492 1 96.12 96 GLY B CA 1
ATOM 1614 C C . GLY B 1 96 ? 6.324 -17.125 -7.914 1 96.12 96 GLY B C 1
ATOM 1615 O O . GLY B 1 96 ? 5.152 -17.438 -8.141 1 96.12 96 GLY B O 1
ATOM 1616 N N . GLN B 1 97 ? 7.223 -16.969 -8.805 1 95.88 97 GLN B N 1
ATOM 1617 C CA . GLN B 1 97 ? 6.902 -17.172 -10.211 1 95.88 97 GLN B CA 1
ATOM 1618 C C . GLN B 1 97 ? 6.523 -18.625 -10.477 1 95.88 97 GLN B C 1
ATOM 1620 O O . GLN B 1 97 ? 5.621 -18.906 -11.273 1 95.88 97 GLN B O 1
ATOM 1625 N N . ASN B 1 98 ? 7.164 -19.516 -9.773 1 95.12 98 ASN B N 1
ATOM 1626 C CA . ASN B 1 98 ? 7.035 -20.938 -10.055 1 95.12 98 ASN B CA 1
ATOM 1627 C C . ASN B 1 98 ? 6.078 -21.625 -9.078 1 95.12 98 ASN B C 1
ATOM 1629 O O . ASN B 1 98 ? 5.871 -22.828 -9.156 1 95.12 98 ASN B O 1
ATOM 1633 N N . TYR B 1 99 ? 5.566 -20.875 -8.219 1 96.25 99 TYR B N 1
ATOM 1634 C CA . TYR B 1 99 ? 4.648 -21.453 -7.246 1 96.25 99 TYR B CA 1
ATOM 1635 C C . TYR B 1 99 ? 3.447 -22.094 -7.938 1 96.25 99 TYR B C 1
ATOM 1637 O O . TYR B 1 99 ? 2.842 -21.484 -8.828 1 96.25 99 TYR B O 1
ATOM 1645 N N . ASP B 1 100 ? 3.145 -23.297 -7.504 1 96.31 100 ASP B N 1
ATOM 1646 C CA . ASP B 1 100 ? 1.993 -23.969 -8.102 1 96.31 100 ASP B CA 1
ATOM 1647 C C . ASP B 1 100 ? 0.694 -23.531 -7.426 1 96.31 100 ASP B C 1
ATOM 1649 O O . ASP B 1 100 ? 0.374 -24 -6.328 1 96.31 100 ASP B O 1
ATOM 1653 N N . VAL B 1 101 ? -0.041 -22.688 -8.141 1 95 101 VAL B N 1
ATOM 1654 C CA . VAL B 1 101 ? -1.267 -22.125 -7.586 1 95 101 VAL B CA 1
ATOM 1655 C C . VAL B 1 101 ? -2.467 -22.953 -8.023 1 95 101 VAL B C 1
ATOM 1657 O O . VAL B 1 101 ? -3.6 -22.688 -7.621 1 95 101 VAL B O 1
ATOM 1660 N N . GLY B 1 102 ? -2.299 -23.984 -8.781 1 93.12 102 GLY B N 1
ATOM 1661 C CA . GLY B 1 102 ? -3.406 -24.75 -9.328 1 93.12 102 GLY B CA 1
ATOM 1662 C C . GLY B 1 102 ? -4.125 -24.047 -10.461 1 93.12 102 GLY B C 1
ATOM 1663 O O . GLY B 1 102 ? -3.574 -23.125 -11.086 1 93.12 102 GLY B O 1
ATOM 1664 N N . PRO B 1 103 ? -5.34 -24.438 -10.773 1 89.38 103 PRO B N 1
ATOM 1665 C CA . PRO B 1 103 ? -6.102 -23.812 -11.852 1 89.38 103 PRO B CA 1
ATOM 1666 C C . PRO B 1 103 ? -6.434 -22.344 -11.562 1 89.38 103 PRO B C 1
ATOM 1668 O O . PRO B 1 103 ? -6.875 -22.016 -10.453 1 89.38 103 PRO B O 1
ATOM 1671 N N . THR B 1 104 ? -6.227 -21.531 -12.516 1 91.5 104 THR B N 1
ATOM 1672 C CA . THR B 1 104 ? -6.402 -20.094 -12.289 1 91.5 104 THR B CA 1
ATOM 1673 C C . THR B 1 104 ? -7.68 -19.594 -12.961 1 91.5 104 THR B C 1
ATOM 1675 O O . THR B 1 104 ? -8.008 -18.406 -12.883 1 91.5 104 THR B O 1
ATOM 1678 N N . GLY B 1 105 ? -8.438 -20.422 -13.531 1 89.25 105 GLY B N 1
ATOM 1679 C CA . GLY B 1 105 ? -9.617 -20.047 -14.297 1 89.25 105 GLY B CA 1
ATOM 1680 C C . GLY B 1 105 ? -10.664 -19.328 -13.469 1 89.25 105 GLY B C 1
ATOM 1681 O O . GLY B 1 105 ? -11.461 -18.547 -14.008 1 89.25 105 GLY B O 1
ATOM 1682 N N . ALA B 1 106 ? -10.688 -19.562 -12.164 1 87.44 106 ALA B N 1
ATOM 1683 C CA . ALA B 1 106 ? -11.656 -18.906 -11.281 1 87.44 106 ALA B CA 1
ATOM 1684 C C . ALA B 1 106 ? -11.258 -17.469 -10.992 1 87.44 106 ALA B C 1
ATOM 1686 O O . ALA B 1 106 ? -12.078 -16.672 -10.539 1 87.44 106 ALA B O 1
ATOM 1687 N N . ILE B 1 107 ? -10.055 -17.109 -11.352 1 89.25 107 ILE B N 1
ATOM 1688 C CA . ILE B 1 107 ? -9.531 -15.789 -11 1 89.25 107 ILE B CA 1
ATOM 1689 C C . ILE B 1 107 ? -9.242 -14.992 -12.273 1 89.25 107 ILE B C 1
ATOM 1691 O O . ILE B 1 107 ? -9.531 -13.789 -12.344 1 89.25 107 ILE B O 1
ATOM 1695 N N . LEU B 1 108 ? -8.695 -15.664 -13.211 1 91.56 108 LEU B N 1
ATOM 1696 C CA . LEU B 1 108 ? -8.336 -15.047 -14.484 1 91.56 108 LEU B CA 1
ATOM 1697 C C . LEU B 1 108 ? -9.242 -15.547 -15.609 1 91.56 108 LEU B C 1
ATOM 1699 O O . LEU B 1 108 ? -9.344 -16.75 -15.836 1 91.56 108 LEU B O 1
ATOM 1703 N N . HIS B 1 109 ? -9.891 -14.641 -16.094 1 87.25 109 HIS B N 1
ATOM 1704 C CA . HIS B 1 109 ? -10.828 -14.984 -17.156 1 87.25 109 HIS B CA 1
ATOM 1705 C C . HIS B 1 109 ? -10.32 -14.508 -18.516 1 87.25 109 HIS B C 1
ATOM 1707 O O . HIS B 1 109 ? -9.625 -13.492 -18.609 1 87.25 109 HIS B O 1
ATOM 1713 N N . GLY B 1 110 ? -10.344 -15.352 -19.547 1 74.69 110 GLY B N 1
ATOM 1714 C CA . GLY B 1 110 ? -9.945 -14.992 -20.906 1 74.69 110 GLY B CA 1
ATOM 1715 C C . GLY B 1 110 ? -10.695 -13.797 -21.453 1 74.69 110 GLY B C 1
ATOM 1716 O O . GLY B 1 110 ? -11.797 -13.492 -21 1 74.69 110 GLY B O 1
ATOM 1717 N N . SER B 1 111 ? -9.891 -12.719 -21.906 1 57.25 111 SER B N 1
ATOM 1718 C CA . SER B 1 111 ? -10.578 -11.625 -22.594 1 57.25 111 SER B CA 1
ATOM 1719 C C . SER B 1 111 ? -11.438 -12.148 -23.734 1 57.25 111 SER B C 1
ATOM 1721 O O . SER B 1 111 ? -11.023 -13.047 -24.469 1 57.25 111 SER B O 1
ATOM 1723 N N . ASP B 1 112 ? -12.719 -12.414 -23.484 1 45.19 112 ASP B N 1
ATOM 1724 C CA . ASP B 1 112 ? -13.492 -12.438 -24.719 1 45.19 112 ASP B CA 1
ATOM 1725 C C . ASP B 1 112 ? -13.195 -11.211 -25.578 1 45.19 112 ASP B C 1
ATOM 1727 O O . ASP B 1 112 ? -13.938 -10.227 -25.547 1 45.19 112 ASP B O 1
ATOM 1731 N N . HIS B 1 113 ? -12.133 -10.656 -25.797 1 37.94 113 HIS B N 1
ATOM 1732 C CA . HIS B 1 113 ? -12.438 -9.93 -27.016 1 37.94 113 HIS B CA 1
ATOM 1733 C C . HIS B 1 113 ? -12.758 -10.891 -28.156 1 37.94 113 HIS B C 1
ATOM 1735 O O . HIS B 1 113 ? -12.141 -11.945 -28.281 1 37.94 113 HIS B O 1
#

Radius of gyration: 19.47 Å; Cα contacts (8 Å, |Δi|>4): 399; chains: 2; bounding box: 36×71×56 Å

Sequence (226 aa):
MPPKVNPLKLNPLQLKTLVLFQELARYPETSQVQDNGDKLLTTLPRPHGNHFHVGNKVAMTKDASGLTNPAVWVALERKGLIRAVFPHAVTLTVDGQNYDVGPTGAILHGSDHMPPKVNPLKLNPLQLKTLVLFQELARYPETSQVQDNGDKLLTTLPRPHGNHFHVGNKVAMTKDASGLTNPAVWVALERKGLIRAVFPHAVTLTVDGQNYDVGPTGAILHGSDH